Protein AF-A0A961ZE34-F1 (afdb_monomer_lite)

Secondary structure (DSSP, 8-state):
-HHHHHIIIIIHHHHHHTT-EEEEEEEESS-TT-EEEEEE-SSHHHHHHHHHHHHTSHHHHHHHHHHHTT-S----B--EEESSSPPPSSEEE-SSEEEEEEEPS--HHHHHHHHTT-TTEEEEEEE-S---S-TTS-B--S--EEEEEEES-HHHHHHT--S---SEEEEEEEPTT-SEEEPP--

Foldseek 3Di:
DQLVVCCLVQPQVLLVVLQFHWAFWWAFPVDRLDIDTDTDHPDPVSVLRSCCCRCVHPSCVPCVVVNVVSDPDQQPAAAKDFLDDDQDSADEAAADWKKKFKFADDDSVLQCVLCPPPPFWRTKIKGDPDDDPDVVH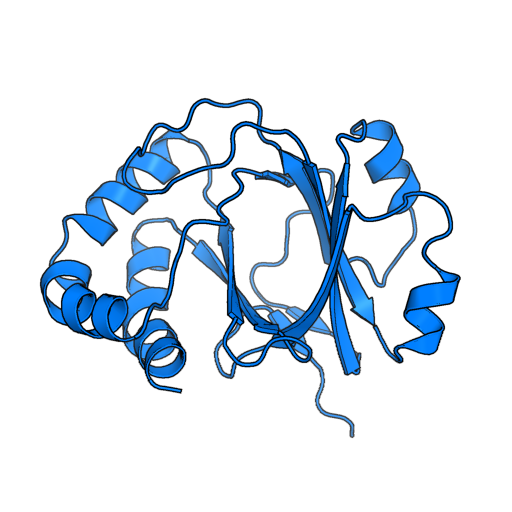NHDPHIIIMTIGGHHDPVVVVVSCPRTDGPDMTTIATDPNTSYHYDDDD

Sequence (186 aa):
DVLIDLFEAQFIEPQNALGAHVRALFRDIDRPDHFVWIRSFADMQTRLAALEGFYGGQVWATHGAAANATMIDSDDVHLLQAVDQAFPARRRCDGAFFQLDILPEVSEAELEKAILGRKEVVGAFRTLAAENNFPRLPVHSHKVGVMLRIAVTSAGCAAMAGLLKPLATRRLLPTLHSPLQLGEEM

Structure (mmCIF, N/CA/C/O backbone):
data_AF-A0A961ZE34-F1
#
_entry.id   AF-A0A961ZE34-F1
#
loop_
_atom_site.group_PDB
_atom_site.id
_atom_site.type_symbol
_atom_site.label_atom_id
_atom_site.label_alt_id
_atom_site.label_comp_id
_atom_site.label_asym_id
_atom_site.label_entity_id
_atom_site.label_seq_id
_atom_site.pdbx_PDB_ins_code
_atom_site.Cartn_x
_atom_site.Cartn_y
_atom_site.Cartn_z
_atom_site.occupancy
_atom_site.B_iso_or_equiv
_atom_site.auth_seq_id
_atom_site.auth_comp_id
_atom_site.auth_asym_id
_atom_site.auth_atom_id
_atom_site.pdbx_PDB_model_num
ATOM 1 N N . ASP A 1 1 ? -17.133 -7.736 -1.078 1.00 84.69 1 ASP A N 1
ATOM 2 C CA . ASP A 1 1 ? -16.253 -8.479 -0.142 1.00 84.69 1 ASP A CA 1
ATOM 3 C C . ASP A 1 1 ? -16.213 -7.645 1.105 1.00 84.69 1 ASP A C 1
ATOM 5 O O . ASP A 1 1 ? -15.863 -6.479 1.002 1.00 84.69 1 ASP A O 1
ATOM 9 N N . VAL A 1 2 ? -16.627 -8.201 2.239 1.00 92.25 2 VAL A N 1
ATOM 10 C CA . VAL A 1 2 ? -16.958 -7.399 3.422 1.00 92.25 2 VAL A CA 1
ATOM 11 C C . VAL A 1 2 ? -15.796 -6.504 3.858 1.00 92.25 2 VAL A C 1
ATOM 13 O O . VAL A 1 2 ? -16.037 -5.343 4.186 1.00 92.25 2 VAL A O 1
ATOM 16 N N . LEU A 1 3 ? -14.550 -6.997 3.817 1.00 94.81 3 LEU A N 1
ATOM 17 C CA . LEU A 1 3 ? -13.395 -6.197 4.225 1.00 94.81 3 LEU A CA 1
ATOM 18 C C . LEU A 1 3 ? -13.128 -5.059 3.240 1.00 94.81 3 LEU A C 1
ATOM 20 O O . LEU A 1 3 ? -12.962 -3.915 3.655 1.00 94.81 3 LEU A O 1
ATOM 24 N N . ILE A 1 4 ? -13.095 -5.368 1.943 1.00 96.44 4 ILE A N 1
ATOM 25 C CA . ILE A 1 4 ? -12.810 -4.378 0.896 1.00 96.44 4 ILE A CA 1
ATOM 26 C C . ILE A 1 4 ? -13.912 -3.322 0.846 1.00 96.44 4 ILE A C 1
ATOM 28 O O . ILE A 1 4 ? -13.601 -2.135 0.845 1.00 96.44 4 ILE A O 1
ATOM 32 N N . ASP A 1 5 ? -15.180 -3.730 0.893 1.00 96.56 5 ASP A N 1
ATOM 33 C CA . ASP A 1 5 ? -16.321 -2.814 0.842 1.00 96.56 5 ASP A CA 1
ATOM 34 C C . ASP A 1 5 ? -16.291 -1.857 2.055 1.00 96.56 5 ASP A C 1
ATOM 36 O O . ASP A 1 5 ? -16.489 -0.649 1.914 1.00 96.56 5 ASP A O 1
ATOM 40 N N . LEU A 1 6 ? -15.969 -2.372 3.252 1.00 97.31 6 LEU A N 1
ATOM 41 C CA . LEU A 1 6 ? -15.804 -1.562 4.463 1.00 97.31 6 LEU A CA 1
ATOM 42 C C . LEU A 1 6 ? -14.591 -0.631 4.365 1.00 97.31 6 LEU A C 1
ATOM 44 O O . LEU A 1 6 ? -14.699 0.546 4.711 1.00 97.31 6 LEU A O 1
ATOM 48 N N . PHE A 1 7 ? -13.447 -1.131 3.897 1.00 97.75 7 PHE A N 1
ATOM 49 C CA . PHE A 1 7 ? -12.221 -0.344 3.771 1.00 97.75 7 PHE A CA 1
ATOM 50 C C . PHE A 1 7 ? -12.410 0.814 2.788 1.00 97.75 7 PHE A C 1
ATOM 52 O O . PHE A 1 7 ? -12.060 1.956 3.096 1.00 97.75 7 PHE A O 1
ATOM 59 N N . GLU A 1 8 ? -12.993 0.540 1.622 1.00 97.50 8 GLU A N 1
ATOM 60 C CA . GLU A 1 8 ? -13.252 1.548 0.599 1.00 97.50 8 GLU A CA 1
ATOM 61 C C . GLU A 1 8 ? -14.245 2.607 1.082 1.00 97.50 8 GLU A C 1
ATOM 63 O O . GLU A 1 8 ? -14.004 3.799 0.891 1.00 97.50 8 GLU A O 1
ATOM 68 N N . ALA A 1 9 ? -15.315 2.192 1.765 1.00 97.44 9 ALA A N 1
ATOM 69 C CA . ALA A 1 9 ? -16.347 3.108 2.238 1.00 97.44 9 ALA A CA 1
ATOM 70 C C . ALA A 1 9 ? -15.925 3.931 3.465 1.00 97.44 9 ALA A C 1
ATOM 72 O O . ALA A 1 9 ? -16.304 5.094 3.578 1.00 97.44 9 ALA A O 1
ATOM 73 N N . GLN A 1 10 ? -15.184 3.332 4.404 1.00 98.12 10 GLN A N 1
ATOM 74 C CA . GLN A 1 10 ? -14.963 3.917 5.732 1.00 98.12 10 GLN A CA 1
ATOM 75 C C . GLN A 1 10 ? -13.515 4.311 6.008 1.00 98.12 10 GLN A C 1
ATOM 77 O O . GLN A 1 10 ? -13.281 5.138 6.884 1.00 98.12 10 GLN A O 1
ATOM 82 N N . PHE A 1 11 ? -12.525 3.739 5.316 1.00 97.94 11 PHE A N 1
ATOM 83 C CA . PHE A 1 11 ? -11.117 3.901 5.697 1.00 97.94 11 PHE A CA 1
ATOM 84 C C . PHE A 1 11 ? -10.271 4.692 4.707 1.00 97.94 11 PHE A C 1
ATOM 86 O O . PHE A 1 11 ? -9.251 5.231 5.133 1.00 97.94 11 PHE A O 1
ATOM 93 N N . ILE A 1 12 ? -10.655 4.815 3.434 1.00 97.81 12 ILE A N 1
ATOM 94 C CA . ILE A 1 12 ? -9.865 5.589 2.461 1.00 97.81 12 ILE A CA 1
ATOM 95 C C . ILE A 1 12 ? -9.825 7.073 2.841 1.00 97.81 12 ILE A C 1
ATOM 97 O O . ILE A 1 12 ? -8.754 7.603 3.141 1.00 97.81 12 ILE A O 1
ATOM 101 N N . GLU A 1 13 ? -10.975 7.749 2.849 1.00 97.88 13 GLU A N 1
ATOM 102 C CA . GLU A 1 13 ? -11.016 9.202 3.053 1.00 97.88 13 GLU A CA 1
ATOM 103 C C . GLU A 1 13 ? -10.498 9.636 4.435 1.00 97.88 13 GLU A C 1
ATOM 105 O O . GLU A 1 13 ? -9.687 10.564 4.490 1.00 97.88 13 GLU A O 1
ATOM 110 N N . PRO A 1 14 ? -10.827 8.954 5.552 1.00 98.19 14 PRO A N 1
ATOM 111 C CA . PRO A 1 14 ? -10.266 9.324 6.851 1.00 98.19 14 PRO A CA 1
ATOM 112 C C . PRO A 1 14 ? -8.747 9.161 6.940 1.00 98.19 14 PRO A C 1
ATOM 114 O O . PRO A 1 14 ? -8.080 10.015 7.519 1.00 98.19 14 PRO A O 1
ATOM 117 N N . GLN A 1 15 ? -8.173 8.109 6.345 1.00 98.25 15 GLN A N 1
ATOM 118 C CA . GLN A 1 15 ? -6.715 7.967 6.276 1.00 98.25 15 GLN A CA 1
ATOM 119 C C . GLN A 1 15 ? -6.090 9.076 5.422 1.00 98.25 15 GLN A C 1
ATOM 121 O O . GLN A 1 15 ? -5.108 9.693 5.839 1.00 98.25 15 GLN A O 1
ATOM 126 N N . ASN A 1 16 ? -6.682 9.376 4.262 1.00 97.94 16 ASN A N 1
ATOM 127 C CA . ASN A 1 16 ? -6.212 10.441 3.376 1.00 97.94 16 ASN A CA 1
ATOM 128 C C . ASN A 1 16 ? -6.219 11.808 4.071 1.00 97.94 16 ASN A C 1
ATOM 130 O O . ASN A 1 16 ? -5.237 12.542 3.962 1.00 97.94 16 ASN A O 1
ATOM 134 N N . ALA A 1 17 ? -7.288 12.128 4.806 1.00 98.19 17 ALA A N 1
ATOM 135 C CA . ALA A 1 17 ? -7.427 13.374 5.559 1.00 98.19 17 ALA A CA 1
ATOM 136 C C . ALA A 1 17 ? -6.373 13.527 6.669 1.00 98.19 17 ALA A C 1
ATOM 138 O O . ALA A 1 17 ? -6.008 14.645 7.025 1.00 98.19 17 ALA A O 1
ATOM 139 N N . LEU A 1 18 ? -5.860 12.410 7.189 1.00 98.31 18 LEU A N 1
ATOM 140 C CA . LEU A 1 18 ? -4.808 12.369 8.205 1.00 98.31 18 LEU A CA 1
ATOM 141 C C . LEU A 1 18 ? -3.385 12.339 7.616 1.00 98.31 18 LEU A C 1
ATOM 143 O O . LEU A 1 18 ? -2.422 12.328 8.375 1.00 98.31 18 LEU A O 1
ATOM 147 N N . GLY A 1 19 ? -3.225 12.312 6.287 1.00 97.62 19 GLY A N 1
ATOM 148 C CA . GLY A 1 19 ? -1.918 12.239 5.615 1.00 97.62 19 GLY A CA 1
ATOM 149 C C . GLY A 1 19 ? -1.412 10.816 5.334 1.00 97.62 19 GLY A C 1
ATOM 150 O O . GLY A 1 19 ? -0.298 10.643 4.837 1.00 97.62 19 GLY A O 1
ATOM 151 N N . ALA A 1 20 ? -2.225 9.790 5.603 1.00 97.88 20 ALA A N 1
ATOM 152 C CA . ALA A 1 20 ? -1.979 8.397 5.230 1.00 97.88 20 ALA A CA 1
ATOM 153 C C . ALA A 1 20 ? -2.590 8.097 3.851 1.00 97.88 20 ALA A C 1
ATOM 155 O O . ALA A 1 20 ? -3.549 7.336 3.734 1.00 97.88 20 ALA A O 1
ATOM 156 N N . HIS A 1 21 ? -2.063 8.723 2.799 1.00 97.62 21 HIS A N 1
ATOM 157 C CA . HIS A 1 21 ? -2.690 8.688 1.479 1.00 97.62 21 HIS A CA 1
ATOM 158 C C . HIS A 1 21 ? -2.718 7.280 0.890 1.00 97.62 21 HIS A C 1
ATOM 160 O O . HIS A 1 21 ? -1.674 6.754 0.505 1.00 97.62 21 HIS A O 1
ATOM 166 N N . VAL A 1 22 ? -3.903 6.692 0.763 1.00 98.00 22 VAL A N 1
ATOM 167 C CA . VAL A 1 22 ? -4.107 5.420 0.074 1.00 98.00 22 VAL A CA 1
ATOM 168 C C . VAL A 1 22 ? -3.921 5.648 -1.425 1.00 98.00 22 VAL A C 1
ATOM 170 O O . VAL A 1 22 ? -4.526 6.549 -2.003 1.00 98.00 22 VAL A O 1
ATOM 173 N N . ARG A 1 23 ? -3.035 4.869 -2.051 1.00 96.81 23 ARG A N 1
ATOM 174 C CA . ARG A 1 23 ? -2.607 5.037 -3.451 1.00 96.81 23 ARG A CA 1
ATOM 175 C C . ARG A 1 23 ? -3.006 3.879 -4.354 1.00 96.81 23 ARG A C 1
ATOM 177 O O . ARG A 1 23 ? -3.150 4.075 -5.555 1.00 96.81 23 ARG A O 1
ATOM 184 N N . ALA A 1 24 ? -3.176 2.683 -3.801 1.00 97.06 24 ALA A N 1
ATOM 185 C CA . ALA A 1 24 ? -3.627 1.524 -4.557 1.00 97.06 24 ALA A CA 1
ATOM 186 C C . ALA A 1 24 ? -4.280 0.493 -3.635 1.00 97.06 24 ALA A C 1
ATOM 188 O O . ALA A 1 24 ? -3.867 0.356 -2.483 1.00 97.06 24 ALA A O 1
ATOM 189 N N . LEU A 1 25 ? -5.281 -0.213 -4.153 1.00 98.06 25 LEU A N 1
ATOM 190 C CA . LEU A 1 25 ? -5.996 -1.300 -3.493 1.00 98.06 25 LEU A CA 1
ATOM 191 C C . LEU A 1 25 ? -6.175 -2.437 -4.501 1.00 98.06 25 LEU A C 1
ATOM 193 O O . LEU A 1 25 ? -6.580 -2.189 -5.637 1.00 98.06 25 LEU A O 1
ATOM 197 N N . PHE A 1 26 ? -5.897 -3.671 -4.096 1.00 97.88 26 PHE A N 1
ATOM 198 C CA . PHE A 1 26 ? -5.882 -4.818 -4.992 1.00 97.88 26 PHE A CA 1
ATOM 199 C C . PHE A 1 26 ? -6.422 -6.096 -4.361 1.00 97.88 26 PHE A C 1
ATOM 201 O O . PHE A 1 26 ? -6.265 -6.333 -3.165 1.00 97.88 26 PHE A O 1
ATOM 208 N N . ARG A 1 27 ? -6.942 -6.974 -5.219 1.00 97.12 27 ARG A N 1
ATOM 209 C CA . ARG A 1 27 ? -7.104 -8.409 -4.960 1.00 97.12 27 ARG A CA 1
ATOM 210 C C . ARG A 1 27 ? -5.960 -9.182 -5.599 1.00 97.12 27 ARG A C 1
ATOM 212 O O . ARG A 1 27 ? -5.601 -8.871 -6.736 1.00 97.12 27 ARG A O 1
ATOM 219 N N . ASP A 1 28 ? -5.445 -10.208 -4.926 1.00 96.38 28 ASP A N 1
ATOM 220 C CA . ASP A 1 28 ? -4.570 -11.196 -5.569 1.00 96.38 28 ASP A CA 1
ATOM 221 C C . ASP A 1 28 ? -5.415 -12.226 -6.340 1.00 96.38 28 ASP A C 1
ATOM 223 O O . ASP A 1 28 ? -6.271 -12.906 -5.778 1.00 96.38 28 ASP A O 1
ATOM 227 N N . ILE A 1 29 ? -5.176 -12.336 -7.648 1.00 95.25 29 ILE A N 1
ATOM 228 C CA . ILE A 1 29 ? -5.860 -13.275 -8.549 1.00 95.25 29 ILE A CA 1
ATOM 229 C C . ILE A 1 29 ? -5.565 -14.724 -8.144 1.00 95.25 29 ILE A C 1
ATOM 231 O O . ILE A 1 29 ? -6.421 -15.595 -8.281 1.00 95.25 29 ILE A O 1
ATOM 235 N N . ASP A 1 30 ? -4.348 -14.984 -7.665 1.00 95.38 30 ASP A N 1
ATOM 236 C CA . ASP A 1 30 ? -3.882 -16.323 -7.305 1.00 95.38 30 ASP A CA 1
ATOM 237 C C . ASP A 1 30 ? -4.201 -16.688 -5.851 1.00 95.38 30 ASP A C 1
ATOM 239 O O . ASP A 1 30 ? -4.063 -17.849 -5.460 1.00 95.38 30 ASP A O 1
ATOM 243 N N . ARG A 1 31 ? -4.599 -15.702 -5.038 1.00 94.00 31 ARG A N 1
ATOM 244 C CA . ARG A 1 31 ? -4.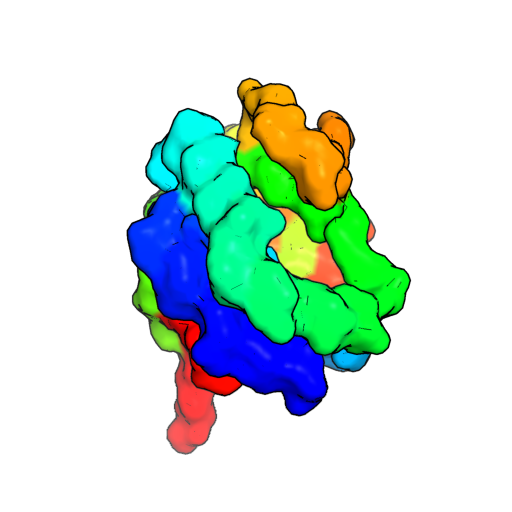902 -15.855 -3.611 1.00 94.00 31 ARG A CA 1
ATOM 245 C C . ARG A 1 31 ? -6.154 -15.046 -3.266 1.00 94.00 31 ARG A C 1
ATOM 247 O O . ARG A 1 31 ? -6.035 -13.895 -2.854 1.00 94.00 31 ARG A O 1
ATOM 254 N N . PRO A 1 32 ? -7.353 -15.629 -3.425 1.00 90.38 32 PRO A N 1
ATOM 255 C CA . PRO A 1 32 ? -8.608 -14.885 -3.321 1.00 90.38 32 PRO A CA 1
ATOM 256 C C . PRO A 1 32 ? -8.842 -14.239 -1.946 1.00 90.38 32 PRO A C 1
ATOM 258 O O . PRO A 1 32 ? -9.551 -13.238 -1.877 1.00 90.38 32 PRO A O 1
ATOM 261 N N . ASP A 1 33 ? -8.210 -14.758 -0.889 1.00 92.25 33 ASP A N 1
ATOM 262 C CA . ASP A 1 33 ? -8.304 -14.230 0.479 1.00 92.25 33 ASP A CA 1
ATOM 263 C C . ASP A 1 33 ? -7.285 -13.109 0.783 1.00 92.25 33 ASP A C 1
ATOM 265 O O . ASP A 1 33 ? -7.198 -12.640 1.914 1.00 92.25 33 ASP A O 1
ATOM 269 N N . HIS A 1 34 ? -6.495 -12.661 -0.204 1.00 94.62 34 HIS A N 1
ATOM 270 C CA . HIS A 1 34 ? -5.499 -11.602 -0.018 1.00 94.62 34 HIS A CA 1
ATOM 271 C C . HIS A 1 34 ? -5.983 -10.254 -0.562 1.00 94.62 34 HIS A C 1
ATOM 273 O O . HIS A 1 34 ? -6.180 -10.064 -1.768 1.00 94.62 34 HIS A O 1
ATOM 279 N N . PHE A 1 35 ? -6.067 -9.283 0.346 1.00 96.62 35 PHE A N 1
ATOM 280 C CA . PHE A 1 35 ? -6.293 -7.874 0.051 1.00 96.62 35 PHE A CA 1
ATOM 281 C C . PHE A 1 35 ? -4.987 -7.086 0.240 1.00 96.62 35 PHE A C 1
ATOM 283 O O . PHE A 1 35 ? -4.451 -7.010 1.342 1.00 96.62 35 PHE A O 1
ATOM 290 N N . VAL A 1 36 ? -4.466 -6.500 -0.841 1.00 97.31 36 VAL A N 1
ATOM 291 C CA . VAL A 1 36 ? -3.182 -5.777 -0.856 1.00 97.31 36 VAL A CA 1
ATOM 292 C C . VAL A 1 36 ? -3.443 -4.292 -1.066 1.00 97.31 36 VAL A C 1
ATOM 294 O O . VAL A 1 36 ? -4.128 -3.919 -2.015 1.00 97.31 36 VAL A O 1
ATOM 297 N N . TRP A 1 37 ? -2.861 -3.414 -0.250 1.00 97.69 37 TRP A N 1
ATOM 298 C CA . TRP A 1 37 ? -2.961 -1.969 -0.465 1.00 97.69 37 TRP A CA 1
ATOM 299 C C . TRP A 1 37 ? -1.621 -1.259 -0.289 1.00 97.69 37 TRP A C 1
ATOM 301 O O . TRP A 1 37 ? -0.734 -1.699 0.438 1.00 97.69 37 TRP A O 1
ATOM 311 N N . ILE A 1 38 ? -1.492 -0.113 -0.952 1.00 97.25 38 ILE A N 1
ATOM 312 C CA . ILE A 1 38 ? -0.342 0.783 -0.846 1.00 97.25 38 ILE A CA 1
ATOM 313 C C . ILE A 1 38 ? -0.846 2.111 -0.303 1.00 97.25 38 ILE A C 1
ATOM 315 O O . ILE A 1 38 ? -1.791 2.691 -0.841 1.00 97.25 38 ILE A O 1
ATOM 319 N N . ARG A 1 39 ? -0.183 2.626 0.733 1.00 97.25 39 ARG A N 1
ATOM 320 C CA . ARG A 1 39 ? -0.372 3.998 1.209 1.00 97.25 39 ARG A CA 1
ATOM 321 C C . ARG A 1 39 ? 0.965 4.702 1.382 1.00 97.25 39 ARG A C 1
ATOM 323 O O . ARG A 1 39 ? 1.960 4.068 1.722 1.00 97.25 39 ARG A O 1
ATOM 330 N N . SER A 1 40 ? 0.973 6.007 1.155 1.00 96.31 40 SER A N 1
ATOM 331 C CA . SER A 1 40 ? 2.160 6.857 1.236 1.00 96.31 40 SER A CA 1
ATOM 332 C C . SER A 1 40 ? 2.012 7.909 2.325 1.00 96.31 40 SER A C 1
ATOM 334 O O . SER A 1 40 ? 0.909 8.406 2.550 1.00 96.31 40 SER A O 1
ATOM 336 N N . PHE A 1 41 ? 3.139 8.332 2.882 1.00 96.94 41 PHE A N 1
ATOM 337 C CA . PHE A 1 41 ? 3.246 9.428 3.839 1.00 96.94 41 PHE A CA 1
ATOM 338 C C . PHE A 1 41 ? 4.275 10.432 3.322 1.00 96.94 41 PHE A C 1
ATOM 340 O O . PHE A 1 41 ? 5.151 10.051 2.545 1.00 96.94 41 PHE A O 1
ATOM 347 N N . ALA A 1 42 ? 4.178 11.694 3.744 1.00 95.25 42 ALA A N 1
ATOM 348 C CA . ALA A 1 42 ? 5.185 12.700 3.400 1.00 95.25 42 ALA A CA 1
ATOM 349 C C . ALA A 1 42 ? 6.545 12.384 4.050 1.00 95.25 42 ALA A C 1
ATOM 351 O O . ALA A 1 42 ? 7.586 12.504 3.412 1.00 95.25 42 ALA A O 1
ATOM 352 N N . ASP A 1 43 ? 6.514 11.932 5.305 1.00 96.06 43 ASP A N 1
ATOM 353 C CA . ASP A 1 43 ? 7.681 11.577 6.108 1.00 96.06 43 ASP A CA 1
ATOM 354 C C . ASP A 1 43 ? 7.277 10.670 7.292 1.00 96.06 43 ASP A C 1
ATOM 356 O O . ASP A 1 43 ? 6.102 10.329 7.484 1.00 96.06 43 ASP A O 1
ATOM 360 N N . MET A 1 44 ? 8.262 10.272 8.104 1.00 97.50 44 MET A N 1
ATOM 361 C CA . MET A 1 44 ? 8.055 9.398 9.264 1.00 97.50 44 MET A CA 1
ATOM 362 C C . MET A 1 44 ? 7.277 10.055 10.414 1.00 97.50 44 MET A C 1
ATOM 364 O O . MET A 1 44 ? 6.630 9.338 11.181 1.00 97.50 44 MET A O 1
ATOM 368 N N . GLN A 1 45 ? 7.309 11.385 10.540 1.00 97.75 45 GLN A N 1
ATOM 369 C CA . GLN A 1 45 ? 6.562 12.111 11.570 1.00 97.75 45 GLN A CA 1
ATOM 370 C C . GLN A 1 45 ? 5.072 12.159 11.211 1.00 97.75 45 GLN A C 1
ATOM 372 O O . GLN A 1 45 ? 4.221 11.810 12.028 1.00 97.75 45 GLN A O 1
ATOM 377 N N . THR A 1 46 ? 4.767 12.497 9.960 1.00 98.00 46 THR A N 1
ATOM 378 C CA . THR A 1 46 ? 3.425 12.450 9.374 1.00 98.00 46 THR A CA 1
ATOM 379 C C . THR A 1 46 ? 2.865 11.036 9.434 1.00 98.00 46 THR A C 1
ATOM 381 O O . THR A 1 46 ? 1.711 10.855 9.815 1.00 98.00 46 THR A O 1
ATOM 384 N N . ARG A 1 47 ? 3.684 10.012 9.138 1.00 98.12 47 ARG A N 1
ATOM 385 C CA . ARG A 1 47 ? 3.295 8.607 9.319 1.00 98.12 47 ARG A CA 1
ATOM 386 C C . ARG A 1 47 ? 2.805 8.341 10.735 1.00 98.12 47 ARG A C 1
ATOM 388 O O . ARG A 1 47 ? 1.719 7.795 10.891 1.00 98.12 47 ARG A O 1
ATOM 395 N N . LEU A 1 48 ? 3.587 8.706 11.749 1.00 98.44 48 LEU A N 1
ATOM 396 C CA . LEU A 1 48 ? 3.214 8.452 13.138 1.00 98.44 48 LEU A CA 1
ATOM 397 C C . LEU A 1 48 ? 1.891 9.138 13.495 1.00 98.44 48 LEU A C 1
ATOM 399 O O . LEU A 1 48 ? 0.950 8.455 13.895 1.00 98.44 48 LEU A O 1
ATOM 403 N N . ALA A 1 49 ? 1.795 10.448 13.254 1.00 98.44 49 ALA A N 1
ATOM 404 C CA . ALA A 1 49 ? 0.604 11.231 13.575 1.00 98.44 49 ALA A CA 1
ATOM 405 C C . ALA A 1 49 ? -0.652 10.700 12.863 1.00 98.44 49 ALA A C 1
ATOM 407 O O . ALA A 1 49 ? -1.715 10.577 13.474 1.00 98.44 49 ALA A O 1
ATOM 408 N N . ALA A 1 50 ? -0.530 10.324 11.586 1.00 98.50 50 ALA A N 1
ATOM 409 C CA . ALA A 1 50 ? -1.638 9.783 10.811 1.00 98.50 50 ALA A CA 1
ATOM 410 C C . ALA A 1 50 ? -2.118 8.429 11.351 1.00 98.50 50 ALA A C 1
ATOM 412 O O . ALA A 1 50 ? -3.320 8.183 11.455 1.00 98.50 50 ALA A O 1
ATOM 413 N N . LEU A 1 51 ? -1.184 7.541 11.709 1.00 98.25 51 LEU A N 1
ATOM 414 C CA . LEU A 1 51 ? -1.505 6.218 12.244 1.00 98.25 51 LEU A CA 1
ATOM 415 C C . LEU A 1 51 ? -2.090 6.297 13.655 1.00 98.25 51 LEU A C 1
ATOM 417 O O . LEU A 1 51 ? -3.045 5.582 13.953 1.00 98.25 51 LEU A O 1
ATOM 421 N N . GLU A 1 52 ? -1.564 7.173 14.509 1.00 98.44 52 GLU A N 1
ATOM 422 C CA . GLU A 1 52 ? -2.132 7.437 15.832 1.00 98.44 52 GLU A CA 1
ATOM 423 C C . GLU A 1 52 ? -3.540 8.018 15.727 1.00 98.44 52 GLU A C 1
ATOM 425 O O . GLU A 1 52 ? -4.454 7.502 16.371 1.00 98.44 52 GLU A O 1
ATOM 430 N N . GLY A 1 53 ? -3.736 9.019 14.866 1.00 98.38 53 GLY A N 1
ATOM 431 C CA . GLY A 1 53 ? -5.042 9.629 14.630 1.00 98.38 53 GLY A CA 1
ATOM 432 C C . GLY A 1 53 ? -6.063 8.642 14.069 1.00 98.38 53 GLY A C 1
ATOM 433 O O . GLY A 1 53 ? -7.209 8.624 14.511 1.00 98.38 53 GLY A O 1
ATOM 434 N N . PHE A 1 54 ? -5.656 7.777 13.137 1.00 98.31 54 PHE A N 1
ATOM 435 C CA . PHE A 1 54 ? -6.557 6.795 12.542 1.00 98.31 54 PHE A CA 1
ATOM 436 C C . PHE A 1 54 ? -6.920 5.693 13.542 1.00 98.31 54 PHE A C 1
ATOM 438 O O . PHE A 1 54 ? -8.091 5.522 13.874 1.00 98.31 54 PHE A O 1
ATOM 445 N N . TYR A 1 55 ? -5.922 4.982 14.077 1.00 97.44 55 TYR A N 1
ATOM 446 C CA . TYR A 1 55 ? -6.141 3.831 14.960 1.00 97.44 55 TYR A CA 1
ATOM 447 C C . TYR A 1 55 ? -6.544 4.202 16.392 1.00 97.44 55 TYR A C 1
ATOM 449 O O . TYR A 1 55 ? -6.949 3.326 17.157 1.00 97.44 55 TYR A O 1
ATOM 457 N N . GLY A 1 56 ? -6.360 5.456 16.803 1.00 97.38 56 GLY A N 1
ATOM 458 C CA . GLY A 1 56 ? -6.870 6.004 18.063 1.00 97.38 56 GLY A CA 1
ATOM 459 C C . GLY A 1 56 ? -8.172 6.794 17.904 1.00 97.38 56 GLY A C 1
ATOM 460 O O . GLY A 1 56 ? -8.743 7.220 18.904 1.00 97.38 56 GLY A O 1
ATOM 461 N N . GLY A 1 57 ? -8.636 7.012 16.671 1.00 97.38 57 GLY A N 1
ATOM 462 C CA . GLY A 1 57 ? -9.766 7.882 16.364 1.00 97.38 57 GLY A CA 1
ATOM 463 C C . GLY A 1 57 ? -11.123 7.179 16.296 1.00 97.38 57 GLY A C 1
ATOM 464 O O . GLY A 1 57 ? -11.240 5.952 16.311 1.00 97.38 57 GLY A O 1
ATOM 465 N N . GLN A 1 58 ? -12.173 7.993 16.147 1.00 97.44 58 GLN A N 1
ATOM 466 C CA . GLN A 1 58 ? -13.570 7.547 16.122 1.00 97.44 58 GLN A CA 1
ATOM 467 C C . GLN A 1 58 ? -13.871 6.558 14.986 1.00 97.44 58 GLN A C 1
ATOM 469 O O . GLN A 1 58 ? -14.656 5.631 15.176 1.00 97.44 58 GLN A O 1
ATOM 474 N N . VAL A 1 59 ? -13.250 6.731 13.814 1.00 97.81 59 VAL A N 1
ATOM 475 C CA . VAL A 1 59 ? -13.459 5.848 12.653 1.00 97.81 59 VAL A CA 1
ATOM 476 C C . VAL A 1 59 ? -13.042 4.417 12.988 1.00 97.81 59 VAL A C 1
ATOM 478 O O . VAL A 1 59 ? -13.834 3.489 12.818 1.00 97.81 59 VAL A O 1
ATOM 481 N N . TRP A 1 60 ? -11.839 4.233 13.539 1.00 97.75 60 TRP A N 1
ATOM 482 C CA . TRP A 1 60 ? -11.381 2.912 13.962 1.00 97.75 60 TRP A CA 1
ATOM 483 C C . TRP A 1 60 ? -12.180 2.381 15.155 1.00 97.75 60 TRP A C 1
ATOM 485 O O . TRP A 1 60 ? -12.537 1.208 15.167 1.00 97.75 60 TRP A O 1
ATOM 495 N N . ALA A 1 61 ? -12.545 3.232 16.119 1.00 97.69 61 ALA A N 1
ATOM 496 C CA . ALA A 1 61 ? -13.398 2.822 17.237 1.00 97.69 61 ALA A CA 1
ATOM 497 C C . ALA A 1 61 ? -14.774 2.296 16.777 1.00 97.69 61 ALA A C 1
ATOM 499 O O . ALA A 1 61 ? -15.312 1.368 17.375 1.00 97.69 61 ALA A O 1
ATOM 500 N N . THR A 1 62 ? -15.328 2.864 15.702 1.00 98.12 62 THR A N 1
ATOM 501 C CA . THR A 1 62 ? -16.651 2.499 15.170 1.00 98.12 62 THR A CA 1
ATOM 502 C C . THR A 1 62 ? -16.589 1.251 14.285 1.00 98.12 62 THR A C 1
ATOM 504 O O . THR A 1 62 ? -17.449 0.380 14.389 1.00 98.12 62 THR A O 1
ATOM 507 N N . HIS A 1 63 ? -15.577 1.139 13.418 1.00 97.94 63 HIS A N 1
ATOM 508 C CA . HIS A 1 63 ? -15.545 0.121 12.356 1.00 97.94 63 HIS A CA 1
ATOM 509 C C . HIS A 1 63 ? -14.433 -0.927 12.509 1.00 97.94 63 HIS A C 1
ATOM 511 O O . HIS A 1 63 ? -14.478 -1.965 11.850 1.00 97.94 63 HIS A O 1
ATOM 517 N N . GLY A 1 64 ? -13.444 -0.697 13.375 1.00 95.88 64 GLY A N 1
ATOM 518 C CA . GLY A 1 64 ? -12.262 -1.552 13.516 1.00 95.88 64 GLY A CA 1
ATOM 519 C C . GLY A 1 64 ? -12.592 -2.974 13.968 1.00 95.88 64 GLY A C 1
ATOM 520 O O . GLY A 1 64 ? -11.991 -3.922 13.476 1.00 95.88 64 GLY A O 1
ATOM 521 N N . ALA A 1 65 ? -13.593 -3.156 14.836 1.00 96.56 65 ALA A N 1
ATOM 522 C CA . ALA A 1 65 ? -14.035 -4.490 15.251 1.00 96.56 65 ALA A CA 1
ATOM 523 C C . ALA A 1 65 ? -14.610 -5.305 14.078 1.00 96.56 65 ALA A C 1
ATOM 525 O O . ALA A 1 65 ? -14.284 -6.480 13.929 1.00 96.56 65 ALA A O 1
ATOM 526 N N . ALA A 1 66 ? -15.420 -4.671 13.222 1.00 96.75 66 ALA A N 1
ATOM 527 C CA . ALA A 1 66 ? -15.972 -5.310 12.030 1.00 96.75 66 ALA A CA 1
ATOM 528 C C . ALA A 1 66 ? -14.876 -5.631 11.004 1.00 96.75 66 ALA A C 1
ATOM 530 O O . ALA A 1 66 ? -14.882 -6.718 10.437 1.00 96.75 66 ALA A O 1
ATOM 531 N N . ALA A 1 67 ? -13.905 -4.730 10.819 1.00 94.94 67 ALA A N 1
ATOM 532 C CA . ALA A 1 67 ? -12.748 -4.983 9.965 1.00 94.94 67 ALA A CA 1
ATOM 533 C C . ALA A 1 67 ? -11.919 -6.174 10.478 1.00 94.94 67 ALA A C 1
ATOM 535 O O . ALA A 1 67 ? -11.695 -7.130 9.742 1.00 94.94 67 ALA A O 1
ATOM 536 N N . ASN A 1 68 ? -11.543 -6.175 11.760 1.00 94.38 68 ASN A N 1
ATOM 537 C CA . ASN A 1 68 ? -10.752 -7.251 12.362 1.00 94.38 68 ASN A CA 1
ATOM 538 C C . ASN A 1 68 ? -11.453 -8.614 12.285 1.00 94.38 68 ASN A C 1
ATOM 540 O O . ASN A 1 68 ? -10.791 -9.620 12.068 1.00 94.38 68 ASN A O 1
ATOM 544 N N . ALA A 1 69 ? -12.783 -8.661 12.417 1.00 95.31 69 ALA A N 1
ATOM 545 C CA . ALA A 1 69 ? -13.547 -9.907 12.315 1.00 95.31 69 ALA A CA 1
ATOM 546 C C . ALA A 1 69 ? -13.480 -10.565 10.922 1.00 95.31 69 ALA A C 1
ATOM 548 O O . ALA A 1 69 ? -13.807 -11.741 10.790 1.00 95.31 69 ALA A O 1
ATOM 549 N N . THR A 1 70 ? -13.075 -9.815 9.893 1.00 92.25 70 THR A N 1
ATOM 550 C CA . THR A 1 70 ? -12.913 -10.317 8.518 1.00 92.25 70 THR A CA 1
ATOM 551 C C . THR A 1 70 ? -11.472 -10.685 8.165 1.00 92.25 70 THR A C 1
ATOM 553 O O . THR A 1 70 ? -11.247 -11.280 7.116 1.00 92.25 70 THR A O 1
ATOM 556 N N . MET A 1 71 ? -10.498 -10.336 9.011 1.00 91.31 71 MET A N 1
ATOM 557 C CA . MET A 1 71 ? -9.077 -10.555 8.739 1.00 91.31 71 MET A CA 1
ATOM 558 C C . MET A 1 71 ? -8.621 -11.904 9.297 1.00 91.31 71 MET A C 1
ATOM 560 O O . MET A 1 71 ? -8.801 -12.180 10.482 1.00 91.31 71 MET A O 1
ATOM 564 N N . ILE A 1 72 ? -7.998 -12.723 8.447 1.00 90.38 72 ILE A N 1
ATOM 565 C CA . ILE A 1 72 ? -7.287 -13.939 8.871 1.00 90.38 72 ILE A CA 1
ATOM 566 C C . ILE A 1 72 ? -5.965 -13.533 9.539 1.00 90.38 72 ILE A C 1
ATOM 568 O O . ILE A 1 72 ? -5.700 -13.907 10.680 1.00 90.38 72 ILE A O 1
ATOM 572 N N . ASP A 1 73 ? -5.185 -12.700 8.849 1.00 88.38 73 ASP A N 1
ATOM 573 C CA . ASP A 1 73 ? -3.965 -12.054 9.329 1.00 88.38 73 ASP A CA 1
ATOM 574 C C . ASP A 1 73 ? -3.794 -10.663 8.678 1.00 88.38 73 ASP A C 1
ATOM 576 O O . ASP A 1 73 ? -4.589 -10.240 7.834 1.00 88.38 73 ASP A O 1
ATOM 580 N N . SER A 1 74 ? -2.815 -9.891 9.160 1.00 87.19 74 SER A N 1
ATOM 581 C CA . SER A 1 74 ? -2.441 -8.577 8.602 1.00 87.19 74 SER A CA 1
ATOM 582 C C . SER A 1 74 ? -0.967 -8.237 8.874 1.00 87.19 74 SER A C 1
ATOM 584 O O . SER A 1 74 ? -0.622 -7.097 9.199 1.00 87.19 74 SER A O 1
ATOM 586 N N . ASP A 1 75 ? -0.093 -9.245 8.803 1.00 86.31 75 ASP A N 1
ATOM 587 C CA . ASP A 1 75 ? 1.297 -9.155 9.260 1.00 86.31 75 ASP A CA 1
ATOM 588 C C . ASP A 1 75 ? 2.345 -8.864 8.170 1.00 86.31 75 ASP A C 1
ATOM 590 O O . ASP A 1 75 ? 3.445 -8.416 8.498 1.00 86.31 75 ASP A O 1
ATOM 594 N N . ASP A 1 76 ? 1.998 -9.017 6.890 1.00 93.38 76 ASP A N 1
ATOM 595 C CA . ASP A 1 76 ? 2.871 -8.701 5.750 1.00 93.38 76 ASP A CA 1
ATOM 596 C C . ASP A 1 76 ? 2.920 -7.184 5.479 1.00 93.38 76 ASP A C 1
ATOM 598 O O . ASP A 1 76 ? 2.226 -6.635 4.615 1.00 93.38 76 ASP A O 1
ATOM 602 N N . VAL A 1 77 ? 3.707 -6.467 6.288 1.00 96.44 77 VAL A N 1
ATOM 603 C CA . VAL A 1 77 ? 3.834 -5.006 6.219 1.00 96.44 77 VAL A CA 1
ATOM 604 C C . VAL A 1 77 ? 5.273 -4.599 5.922 1.00 96.44 77 VAL A C 1
ATOM 606 O O . VAL A 1 77 ? 6.187 -4.825 6.713 1.00 96.44 77 VAL A O 1
ATOM 609 N N . HIS A 1 78 ? 5.468 -3.870 4.825 1.00 97.19 78 HIS A N 1
ATOM 610 C CA . HIS A 1 78 ? 6.759 -3.285 4.463 1.00 97.19 78 HIS A CA 1
ATOM 611 C C . HIS A 1 78 ? 6.744 -1.756 4.571 1.00 97.19 78 HIS A C 1
ATOM 613 O O . HIS A 1 78 ? 5.801 -1.090 4.137 1.00 97.19 78 HIS A O 1
ATOM 619 N N . LEU A 1 79 ? 7.819 -1.180 5.120 1.00 97.31 79 LEU A N 1
ATOM 620 C CA . LEU A 1 79 ? 8.071 0.260 5.092 1.00 97.31 79 LEU A CA 1
ATOM 621 C C . LEU A 1 79 ? 9.054 0.565 3.962 1.00 97.31 79 LEU A C 1
ATOM 623 O O . LEU A 1 79 ? 10.208 0.141 3.993 1.00 97.31 79 LEU A O 1
ATOM 627 N N . LEU A 1 80 ? 8.576 1.273 2.945 1.00 96.44 80 LEU A N 1
ATOM 628 C CA . LEU A 1 80 ? 9.259 1.408 1.664 1.00 96.44 80 LEU A CA 1
ATOM 629 C C . LEU A 1 80 ? 9.505 2.879 1.310 1.00 96.44 80 LEU A C 1
ATOM 631 O O . LEU A 1 80 ? 8.736 3.757 1.697 1.00 96.44 80 LEU A O 1
ATOM 635 N N . GLN A 1 81 ? 10.550 3.129 0.528 1.00 94.31 81 GLN A N 1
ATOM 636 C CA . GLN A 1 81 ? 10.824 4.397 -0.146 1.00 94.31 81 GLN A CA 1
ATOM 637 C C . GLN A 1 81 ? 10.898 4.165 -1.656 1.00 94.31 81 GLN A C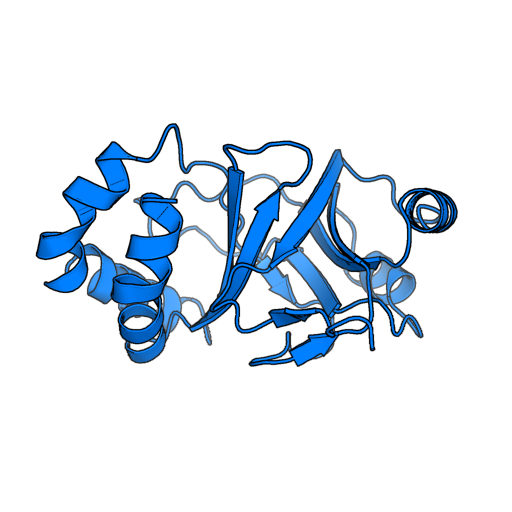 1
ATOM 639 O O . GLN A 1 81 ? 11.426 3.141 -2.099 1.00 94.31 81 GLN A O 1
ATOM 644 N N . ALA A 1 82 ? 10.352 5.096 -2.436 1.00 93.00 82 ALA A N 1
ATOM 645 C CA . ALA A 1 82 ? 10.417 5.039 -3.893 1.00 93.00 82 ALA A CA 1
ATOM 646 C C . ALA A 1 82 ? 11.862 5.238 -4.372 1.00 93.00 82 ALA A C 1
ATOM 648 O O . ALA A 1 82 ? 12.609 6.016 -3.780 1.00 93.00 82 ALA A O 1
ATOM 649 N N . VAL A 1 83 ? 12.242 4.513 -5.423 1.00 89.38 83 VAL A N 1
ATOM 650 C CA . VAL A 1 83 ? 13.552 4.631 -6.084 1.00 89.38 83 VAL A CA 1
ATOM 651 C C . VAL A 1 83 ? 13.489 5.593 -7.277 1.00 89.38 83 VAL A C 1
ATOM 653 O O . VAL A 1 83 ? 14.501 6.168 -7.655 1.00 89.38 83 VAL A O 1
ATOM 656 N N . ASP A 1 84 ? 12.305 5.816 -7.852 1.00 76.00 84 ASP A N 1
ATOM 657 C CA . ASP A 1 84 ? 12.100 6.690 -9.007 1.00 76.00 84 ASP A CA 1
ATOM 658 C C . ASP A 1 84 ? 10.933 7.677 -8.834 1.00 76.00 84 ASP A C 1
ATOM 660 O O . ASP A 1 84 ? 10.548 8.032 -7.718 1.00 76.00 84 ASP A O 1
ATOM 664 N N . GLN A 1 85 ? 10.429 8.176 -9.973 1.00 63.75 85 GLN A N 1
ATOM 665 C CA . GLN A 1 85 ? 9.285 9.077 -10.111 1.00 63.75 85 GLN A CA 1
ATOM 666 C C . GLN A 1 85 ? 8.173 8.785 -9.094 1.00 63.75 85 GLN A C 1
ATOM 668 O O . GLN A 1 85 ? 7.822 7.640 -8.818 1.00 63.75 85 GLN A O 1
ATOM 673 N N . ALA A 1 86 ? 7.598 9.862 -8.550 1.00 70.06 86 ALA A N 1
ATOM 674 C CA . ALA A 1 86 ? 6.571 9.788 -7.522 1.00 70.06 86 ALA A CA 1
ATOM 675 C C . ALA A 1 86 ? 5.453 8.814 -7.927 1.00 70.06 86 ALA A C 1
ATOM 677 O O . ALA A 1 86 ? 4.805 8.995 -8.961 1.00 70.06 86 ALA A O 1
ATOM 678 N N . PHE A 1 87 ? 5.219 7.800 -7.089 1.00 84.69 87 PHE A N 1
ATOM 679 C CA . PHE A 1 87 ? 4.116 6.862 -7.271 1.00 84.69 87 PHE A CA 1
ATOM 680 C C . PHE A 1 87 ? 2.806 7.642 -7.469 1.00 84.69 87 PHE A C 1
ATOM 682 O O . PHE A 1 87 ? 2.519 8.558 -6.685 1.00 84.69 87 PHE A O 1
ATOM 689 N N . PRO A 1 88 ? 2.020 7.346 -8.518 1.00 85.12 88 PRO A N 1
ATOM 690 C CA . PRO A 1 88 ? 0.941 8.225 -8.934 1.00 85.12 88 PRO A CA 1
ATOM 691 C C . PRO A 1 88 ? -0.142 8.346 -7.861 1.00 85.12 88 PRO A C 1
ATOM 693 O O . PRO A 1 88 ? -0.522 7.372 -7.213 1.00 85.12 88 PRO A O 1
ATOM 696 N N . ALA A 1 89 ? -0.696 9.552 -7.717 1.00 85.69 89 ALA A N 1
ATOM 697 C CA . ALA A 1 89 ? -1.825 9.780 -6.820 1.00 85.69 89 ALA A CA 1
ATOM 698 C C . ALA A 1 89 ? -3.098 9.075 -7.305 1.00 85.69 89 ALA A C 1
ATOM 700 O O . ALA A 1 89 ? -3.802 8.462 -6.509 1.00 85.69 89 ALA A O 1
ATOM 701 N N . ARG A 1 90 ? -3.370 9.180 -8.610 1.00 88.62 90 ARG A N 1
ATOM 702 C CA . ARG A 1 90 ? -4.392 8.448 -9.362 1.00 88.62 90 ARG A CA 1
ATOM 703 C C . ARG A 1 90 ? -3.847 8.199 -10.763 1.00 88.62 90 ARG A C 1
ATOM 705 O O . ARG A 1 90 ? -3.238 9.098 -11.343 1.00 88.62 90 ARG A O 1
ATOM 712 N N . ARG A 1 91 ? -4.050 7.004 -11.309 1.00 90.44 91 ARG A N 1
ATOM 713 C CA . ARG A 1 91 ? -3.637 6.661 -12.678 1.00 90.44 91 ARG A CA 1
ATOM 714 C C . ARG A 1 91 ? -4.516 5.539 -13.207 1.00 90.44 91 ARG A C 1
ATOM 716 O O . ARG A 1 91 ? -4.816 4.602 -12.474 1.00 90.44 91 ARG A O 1
ATOM 723 N N . ARG A 1 92 ? -4.897 5.630 -14.479 1.00 90.00 92 ARG A N 1
ATOM 724 C CA . ARG A 1 92 ? -5.475 4.516 -15.232 1.00 90.00 92 ARG A CA 1
ATOM 725 C C . ARG A 1 92 ? -4.409 3.960 -16.178 1.00 90.00 92 ARG A C 1
ATOM 727 O O . ARG A 1 92 ? -3.630 4.732 -16.740 1.00 90.00 92 ARG A O 1
ATOM 734 N N . CYS A 1 93 ? -4.331 2.642 -16.276 1.00 86.62 93 CYS A N 1
ATOM 735 C CA . CYS A 1 93 ? -3.265 1.915 -16.953 1.00 86.62 93 CYS A CA 1
ATOM 736 C C . CYS A 1 93 ? -3.842 0.918 -17.958 1.00 86.62 93 CYS A C 1
ATOM 738 O O . CYS A 1 93 ? -4.722 0.147 -17.597 1.00 86.62 93 CYS A O 1
ATOM 740 N N . ASP A 1 94 ? -3.304 0.862 -19.171 1.00 86.25 94 ASP A N 1
ATOM 741 C CA . ASP A 1 94 ? -3.741 -0.123 -20.164 1.00 86.25 94 ASP A CA 1
ATOM 742 C C . ASP A 1 94 ? -3.047 -1.468 -19.909 1.00 86.25 94 ASP A C 1
ATOM 744 O O . ASP A 1 94 ? -1.834 -1.594 -20.090 1.00 86.25 94 ASP A O 1
ATOM 748 N N . GLY A 1 95 ? -3.800 -2.469 -19.452 1.00 86.25 95 GLY A N 1
ATOM 749 C CA . GLY A 1 95 ? -3.291 -3.806 -19.151 1.00 86.25 95 GLY A CA 1
ATOM 750 C C . GLY A 1 95 ? -4.347 -4.715 -18.527 1.00 86.25 95 GLY A C 1
ATOM 751 O O . GLY A 1 95 ? -5.411 -4.255 -18.125 1.00 86.25 95 GLY A O 1
ATOM 752 N N . ALA A 1 96 ? -4.033 -6.005 -18.425 1.00 89.38 96 ALA A N 1
ATOM 753 C CA . ALA A 1 96 ? -4.935 -7.024 -17.892 1.00 89.38 96 ALA A CA 1
ATOM 754 C C . ALA A 1 96 ? -4.857 -7.147 -16.360 1.00 89.38 96 ALA A C 1
ATOM 756 O O . ALA A 1 96 ? -5.850 -7.451 -15.707 1.00 89.38 96 ALA A O 1
ATOM 757 N N . PHE A 1 97 ? -3.673 -6.940 -15.776 1.00 93.62 97 PHE A N 1
ATOM 758 C CA . PHE A 1 97 ? -3.451 -6.951 -14.326 1.00 93.62 97 PHE A CA 1
ATOM 759 C C . PHE A 1 97 ? -2.183 -6.168 -13.959 1.00 93.62 97 PHE A C 1
ATOM 761 O O . PHE A 1 97 ? -1.348 -5.867 -14.816 1.00 93.62 97 PHE A O 1
ATOM 768 N N . PHE A 1 98 ? -2.005 -5.864 -12.674 1.00 95.06 98 PHE A N 1
ATOM 769 C CA . PHE A 1 98 ? -0.727 -5.398 -12.142 1.00 95.06 98 PHE A CA 1
ATOM 770 C C . PHE A 1 98 ? 0.089 -6.581 -11.631 1.00 95.06 98 PHE A C 1
ATOM 772 O O . PHE A 1 98 ? -0.420 -7.424 -10.900 1.00 95.06 98 PHE A O 1
ATOM 779 N N . GLN A 1 99 ? 1.368 -6.648 -11.977 1.00 95.12 99 GLN A N 1
ATOM 780 C CA . GLN A 1 99 ? 2.300 -7.567 -11.340 1.00 95.12 99 GLN A CA 1
ATOM 781 C C . GLN A 1 99 ? 3.057 -6.833 -10.235 1.00 95.12 99 GLN A C 1
ATOM 783 O O . GLN A 1 99 ? 3.696 -5.816 -10.507 1.00 95.12 99 GLN A O 1
ATOM 788 N N . LEU A 1 100 ? 2.999 -7.367 -9.014 1.00 95.94 100 LEU A N 1
ATOM 789 C CA . LEU A 1 100 ? 3.830 -6.938 -7.892 1.00 95.94 100 LEU A CA 1
ATOM 790 C C . LEU A 1 100 ? 4.876 -8.014 -7.614 1.00 95.94 100 LEU A C 1
ATOM 792 O O . LEU A 1 100 ? 4.537 -9.148 -7.275 1.00 95.94 100 LEU A O 1
ATOM 796 N N . ASP A 1 101 ? 6.141 -7.647 -7.766 1.00 94.94 101 ASP A N 1
ATOM 797 C CA . ASP A 1 101 ? 7.286 -8.503 -7.486 1.00 94.94 101 ASP A CA 1
ATOM 798 C C . ASP A 1 101 ? 7.958 -8.043 -6.189 1.00 94.94 101 ASP A C 1
ATOM 800 O O . ASP A 1 101 ? 8.392 -6.894 -6.085 1.00 94.94 101 ASP A O 1
ATOM 804 N N . ILE A 1 102 ? 8.060 -8.949 -5.215 1.00 95.31 102 ILE A N 1
ATOM 805 C CA . ILE A 1 102 ? 8.910 -8.793 -4.032 1.00 95.31 102 ILE A CA 1
ATOM 806 C C . ILE A 1 102 ? 10.267 -9.379 -4.394 1.00 95.31 102 ILE A C 1
ATOM 808 O O . ILE A 1 102 ? 10.397 -10.568 -4.691 1.00 95.31 102 ILE A O 1
ATOM 812 N N . LEU A 1 103 ? 11.278 -8.528 -4.397 1.00 95.00 103 LEU A N 1
ATOM 813 C CA . LEU A 1 103 ? 12.648 -8.826 -4.777 1.00 95.00 103 LEU A CA 1
ATOM 814 C C . LEU A 1 103 ? 13.496 -9.006 -3.507 1.00 95.00 103 LEU A C 1
ATOM 816 O O . LEU A 1 103 ? 13.160 -8.434 -2.464 1.00 95.00 103 LEU A O 1
ATOM 820 N N . PRO A 1 104 ? 14.610 -9.758 -3.568 1.00 93.75 104 PRO A N 1
ATOM 821 C CA . PRO A 1 104 ? 15.597 -9.744 -2.489 1.00 93.75 104 PRO A CA 1
ATOM 822 C C . PRO A 1 104 ? 16.133 -8.323 -2.243 1.00 93.75 104 PRO A C 1
ATOM 824 O O . PRO A 1 104 ? 15.818 -7.393 -2.988 1.00 93.75 104 PRO A O 1
ATOM 827 N N . GLU A 1 105 ? 16.948 -8.139 -1.200 1.00 92.06 105 GLU A N 1
ATOM 828 C CA . GLU A 1 105 ? 17.685 -6.883 -1.031 1.00 92.06 105 GLU A CA 1
ATOM 829 C C . GLU A 1 105 ? 18.512 -6.618 -2.295 1.00 92.06 105 GLU A C 1
ATOM 831 O O . GLU A 1 105 ? 19.395 -7.392 -2.663 1.00 92.06 105 GLU A O 1
ATOM 836 N N . VAL A 1 106 ? 18.168 -5.530 -2.974 1.00 89.19 106 VAL A N 1
ATOM 837 C CA . VAL A 1 106 ? 18.785 -5.061 -4.212 1.00 89.19 106 VAL A CA 1
ATOM 838 C C . VAL A 1 106 ? 19.219 -3.623 -4.001 1.00 89.19 106 VAL A C 1
ATOM 840 O O . VAL A 1 106 ? 18.562 -2.858 -3.285 1.00 89.19 106 VAL A O 1
ATOM 843 N N . SER A 1 107 ? 20.346 -3.250 -4.596 1.00 90.19 107 SER A N 1
ATOM 844 C CA . SER A 1 107 ? 20.820 -1.875 -4.513 1.00 90.19 107 SER A CA 1
ATOM 845 C C . SER A 1 107 ? 19.894 -0.931 -5.280 1.00 90.19 107 SER A C 1
ATOM 847 O O . SER A 1 107 ? 19.197 -1.314 -6.222 1.00 90.19 107 SER A O 1
ATOM 849 N N . GLU A 1 108 ? 19.909 0.338 -4.883 1.00 90.81 108 GLU A N 1
ATOM 850 C CA . GLU A 1 108 ? 19.170 1.396 -5.573 1.00 90.81 108 GLU A CA 1
ATOM 851 C C . GLU A 1 108 ? 19.550 1.467 -7.059 1.00 90.81 108 GLU A C 1
ATOM 853 O O . GLU A 1 108 ? 18.670 1.428 -7.909 1.00 90.81 108 GLU A O 1
ATOM 858 N N . ALA A 1 109 ? 20.846 1.409 -7.376 1.00 91.06 109 ALA A N 1
ATOM 859 C CA . ALA A 1 109 ? 21.345 1.415 -8.751 1.00 91.06 109 ALA A CA 1
ATOM 860 C C . ALA A 1 109 ? 20.865 0.209 -9.587 1.00 91.06 109 ALA A C 1
ATOM 862 O O . ALA A 1 109 ? 20.611 0.338 -10.786 1.00 91.06 109 ALA A O 1
ATOM 863 N N . GLU A 1 110 ? 20.734 -0.979 -8.985 1.00 90.38 110 GLU A N 1
ATOM 864 C CA . GLU A 1 110 ? 20.183 -2.153 -9.674 1.00 90.38 110 GLU A CA 1
ATOM 865 C C . GLU A 1 110 ? 18.694 -1.983 -9.983 1.00 90.38 110 GLU A C 1
ATOM 867 O O . GLU A 1 110 ? 18.263 -2.327 -11.086 1.00 90.38 110 GLU A O 1
ATOM 872 N N . LEU A 1 111 ? 17.923 -1.419 -9.047 1.00 89.62 111 LEU A N 1
ATOM 873 C CA . LEU A 1 111 ? 16.514 -1.093 -9.268 1.00 89.62 111 LEU A CA 1
ATOM 874 C C . LEU A 1 111 ? 16.346 -0.003 -10.329 1.00 89.62 111 LEU A C 1
ATOM 876 O O . LEU A 1 111 ? 15.568 -0.198 -11.259 1.00 89.62 111 LEU A O 1
ATOM 880 N N . GLU A 1 112 ? 17.111 1.087 -10.254 1.00 91.38 112 GLU A N 1
ATOM 881 C CA . GLU A 1 112 ? 17.122 2.156 -11.263 1.00 91.38 112 GLU A CA 1
ATOM 882 C C . GLU A 1 112 ? 17.417 1.601 -12.662 1.00 91.38 112 GLU A C 1
ATOM 884 O O . GLU A 1 112 ? 16.728 1.915 -13.635 1.00 91.38 112 GLU A O 1
ATOM 889 N N . LYS A 1 113 ? 18.405 0.708 -12.775 1.00 89.56 113 LYS A N 1
ATOM 890 C CA . LYS A 1 113 ? 18.725 0.037 -14.038 1.00 89.56 113 LYS A CA 1
ATOM 891 C C . LYS A 1 113 ? 17.591 -0.871 -14.517 1.00 89.56 113 LYS A C 1
ATOM 893 O O . LYS A 1 113 ? 17.364 -0.962 -15.724 1.00 89.56 113 LYS A O 1
ATOM 898 N N . ALA A 1 114 ? 16.899 -1.556 -13.607 1.00 87.19 114 ALA A N 1
ATOM 899 C CA . ALA A 1 114 ? 15.797 -2.452 -13.948 1.00 87.19 114 ALA A CA 1
ATOM 900 C C . ALA A 1 114 ? 14.578 -1.701 -14.515 1.00 87.19 114 ALA A C 1
ATOM 902 O O . ALA A 1 114 ? 13.885 -2.241 -15.380 1.00 87.19 114 ALA A O 1
ATOM 903 N N . ILE A 1 115 ? 14.345 -0.463 -14.072 1.00 88.56 115 ILE A N 1
ATOM 904 C CA . ILE A 1 115 ? 13.181 0.351 -14.464 1.00 88.56 115 ILE A CA 1
ATOM 905 C C . ILE A 1 115 ? 13.468 1.360 -15.584 1.00 88.56 115 ILE A C 1
ATOM 907 O O . ILE A 1 115 ? 12.535 1.868 -16.208 1.00 88.56 115 ILE A O 1
ATOM 911 N N . LEU A 1 116 ? 14.738 1.650 -15.880 1.00 88.19 116 LEU A N 1
ATOM 912 C CA . LEU A 1 116 ? 15.122 2.654 -16.871 1.00 88.19 116 LEU A CA 1
ATOM 913 C C . LEU A 1 116 ? 14.482 2.391 -18.249 1.00 88.19 116 LEU A C 1
ATOM 915 O O . LEU A 1 116 ? 14.719 1.366 -18.890 1.00 88.19 116 LEU A O 1
ATOM 919 N N . GLY A 1 117 ? 13.683 3.354 -18.722 1.00 85.25 117 GLY A N 1
ATOM 920 C CA . GLY A 1 117 ? 13.018 3.305 -20.031 1.00 85.25 117 GLY A CA 1
ATOM 921 C C . GLY A 1 117 ? 11.811 2.359 -20.119 1.00 85.25 117 GLY A C 1
ATOM 922 O O . GLY A 1 117 ? 11.287 2.156 -21.216 1.00 85.25 117 GLY A O 1
ATOM 923 N N . ARG A 1 118 ? 11.358 1.786 -18.996 1.00 86.38 118 ARG A N 1
ATOM 924 C CA . ARG A 1 118 ? 10.230 0.845 -18.917 1.00 86.38 118 ARG A CA 1
ATOM 925 C C . ARG A 1 118 ? 8.933 1.593 -18.603 1.00 86.38 118 ARG A C 1
ATOM 927 O O . ARG A 1 118 ? 8.717 2.038 -17.480 1.00 86.38 118 ARG A O 1
ATOM 934 N N . LYS A 1 119 ? 8.057 1.755 -19.597 1.00 85.44 119 LYS A N 1
ATOM 935 C CA . LYS A 1 119 ? 6.781 2.491 -19.448 1.00 85.44 119 LYS A CA 1
ATOM 936 C C . LYS A 1 119 ? 5.722 1.709 -18.669 1.00 85.44 119 LYS A C 1
ATOM 938 O O . LYS A 1 119 ? 4.771 2.294 -18.149 1.00 85.44 119 LYS A O 1
ATOM 943 N N . GLU A 1 120 ? 5.881 0.394 -18.627 1.00 87.38 120 GLU A N 1
ATOM 944 C CA . GLU A 1 120 ? 5.036 -0.542 -17.904 1.00 87.38 120 GLU A CA 1
ATOM 945 C C . GLU A 1 120 ? 5.266 -0.495 -16.390 1.00 87.38 120 GLU A C 1
ATOM 947 O O . GLU A 1 120 ? 4.381 -0.892 -15.637 1.00 87.38 120 GLU A O 1
ATOM 952 N N . VAL A 1 121 ? 6.420 -0.003 -15.925 1.00 90.31 121 VAL A N 1
ATOM 953 C CA . VAL A 1 121 ? 6.688 0.150 -14.492 1.00 90.31 121 VAL A CA 1
ATOM 954 C C . VAL A 1 121 ? 5.858 1.313 -13.951 1.00 90.31 121 VAL A C 1
ATOM 956 O O . VAL A 1 121 ? 5.847 2.420 -14.491 1.00 90.31 121 VAL A O 1
ATOM 959 N N . VAL A 1 122 ? 5.113 1.039 -12.884 1.00 91.94 122 VAL A N 1
ATOM 960 C CA . VAL A 1 122 ? 4.250 2.013 -12.202 1.00 91.94 122 VAL A CA 1
ATOM 961 C C . VAL A 1 122 ? 4.945 2.592 -10.979 1.00 91.94 122 VAL A C 1
ATOM 963 O O . VAL A 1 122 ? 4.730 3.757 -10.655 1.00 91.94 122 VAL A O 1
ATOM 96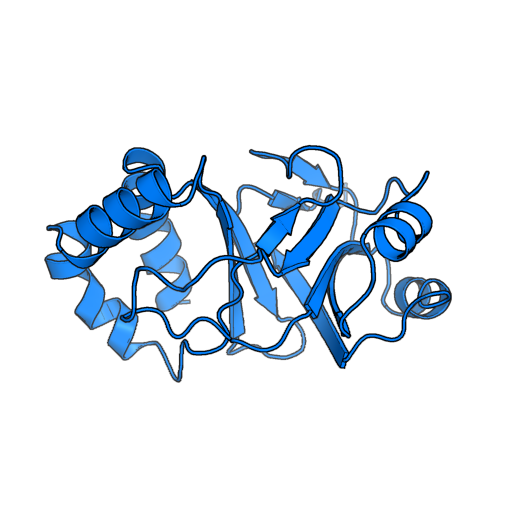6 N N . GLY A 1 123 ? 5.768 1.783 -10.315 1.00 93.00 123 GLY A N 1
ATOM 967 C CA . GLY A 1 123 ? 6.647 2.231 -9.247 1.00 93.00 123 GLY A CA 1
ATOM 968 C C . GLY A 1 123 ? 7.637 1.147 -8.849 1.00 93.00 123 GLY A C 1
ATOM 969 O O . GLY A 1 123 ? 7.324 -0.047 -8.909 1.00 93.00 123 GLY A O 1
ATOM 970 N N . ALA A 1 124 ? 8.817 1.578 -8.422 1.00 94.00 124 ALA A N 1
ATOM 971 C CA . ALA A 1 124 ? 9.801 0.727 -7.778 1.00 94.00 124 ALA A CA 1
ATOM 972 C C . ALA A 1 124 ? 10.194 1.300 -6.420 1.00 94.00 124 ALA A C 1
ATOM 974 O O . ALA A 1 124 ? 10.329 2.509 -6.234 1.00 94.00 124 ALA A O 1
ATOM 975 N N . PHE A 1 125 ? 10.378 0.404 -5.461 1.00 95.50 125 PHE A N 1
ATOM 976 C CA . PHE A 1 125 ? 10.617 0.749 -4.077 1.00 95.50 125 PHE A CA 1
ATOM 977 C C . PHE A 1 125 ? 11.699 -0.130 -3.476 1.00 95.50 125 PHE A C 1
ATOM 979 O O . PHE A 1 125 ? 11.884 -1.285 -3.858 1.00 95.50 125 PHE A O 1
ATOM 986 N N . ARG A 1 126 ? 12.362 0.404 -2.461 1.00 95.56 126 ARG A N 1
ATOM 987 C CA . ARG A 1 126 ? 13.252 -0.339 -1.572 1.00 95.56 126 ARG A CA 1
ATOM 988 C C . ARG A 1 126 ? 12.812 -0.135 -0.138 1.00 95.56 126 ARG A C 1
ATOM 990 O O . ARG A 1 126 ? 12.133 0.842 0.170 1.00 95.56 126 ARG A O 1
ATOM 997 N N . THR A 1 127 ? 13.220 -1.028 0.750 1.00 96.81 127 THR A N 1
ATOM 998 C CA . THR A 1 127 ? 13.003 -0.829 2.188 1.00 96.81 127 THR A CA 1
ATOM 999 C C . THR A 1 127 ? 13.577 0.518 2.630 1.00 96.81 127 THR A C 1
ATOM 1001 O O . THR A 1 127 ? 14.726 0.851 2.326 1.00 96.81 127 THR A O 1
ATOM 1004 N N . LEU A 1 128 ? 12.756 1.314 3.314 1.00 95.50 128 LEU A N 1
ATOM 1005 C CA . LEU A 1 128 ? 13.195 2.552 3.943 1.00 95.50 128 LEU A CA 1
ATOM 1006 C C . LEU A 1 128 ? 14.028 2.189 5.174 1.00 95.50 128 LEU A C 1
ATOM 1008 O O . LEU A 1 128 ? 13.572 1.447 6.041 1.00 95.50 128 LEU A O 1
ATOM 1012 N N . ALA A 1 129 ? 15.240 2.732 5.265 1.00 93.75 129 ALA A N 1
ATOM 1013 C CA . ALA A 1 129 ? 16.114 2.550 6.419 1.00 93.75 129 ALA A CA 1
ATOM 1014 C C . ALA A 1 129 ? 15.652 3.428 7.600 1.00 93.75 129 ALA A C 1
ATOM 1016 O O . ALA A 1 129 ? 16.300 4.411 7.947 1.00 93.75 129 ALA A O 1
ATOM 1017 N N . ALA A 1 130 ? 14.504 3.088 8.186 1.00 94.31 130 ALA A N 1
ATOM 1018 C CA . ALA A 1 130 ? 13.941 3.743 9.360 1.00 94.31 130 ALA A CA 1
ATOM 1019 C C . ALA A 1 130 ? 13.334 2.706 10.310 1.00 94.31 130 ALA A C 1
ATOM 1021 O O . ALA A 1 130 ? 12.806 1.680 9.879 1.00 94.31 130 ALA A O 1
ATOM 1022 N N . GLU A 1 131 ? 13.386 2.985 11.610 1.00 94.06 131 GLU A N 1
ATOM 1023 C CA . GLU A 1 131 ? 12.741 2.142 12.614 1.00 94.06 131 GLU A CA 1
ATOM 1024 C C . GLU A 1 131 ? 11.212 2.229 12.522 1.00 94.06 131 GLU A C 1
ATOM 1026 O O . GLU A 1 131 ? 10.636 3.261 12.154 1.00 94.06 131 GLU A O 1
ATOM 1031 N N . ASN A 1 132 ? 10.527 1.148 12.902 1.00 96.25 132 ASN A N 1
ATOM 1032 C CA . ASN A 1 132 ? 9.074 1.159 12.992 1.00 96.25 132 ASN A CA 1
ATOM 1033 C C . ASN A 1 132 ? 8.613 1.972 14.208 1.00 96.25 132 ASN A C 1
ATOM 1035 O O . ASN A 1 132 ? 8.481 1.449 15.312 1.00 96.25 132 ASN A O 1
ATOM 1039 N N . ASN A 1 133 ? 8.286 3.241 13.982 1.00 95.25 133 ASN A N 1
ATOM 1040 C CA . ASN A 1 133 ? 7.769 4.133 15.018 1.00 95.25 133 ASN A CA 1
ATOM 1041 C C . ASN A 1 133 ? 6.292 3.890 15.395 1.00 95.25 133 ASN A C 1
ATOM 1043 O O . ASN A 1 133 ? 5.759 4.621 16.219 1.00 95.25 133 ASN A O 1
ATOM 1047 N N . PHE A 1 134 ? 5.623 2.871 14.833 1.00 96.62 134 PHE A N 1
ATOM 1048 C CA . PHE A 1 134 ? 4.244 2.508 15.185 1.00 96.62 134 PHE A CA 1
ATOM 1049 C C . PHE A 1 134 ? 4.101 0.982 15.373 1.00 96.62 134 PHE A C 1
ATOM 1051 O O . PHE A 1 134 ? 3.686 0.280 14.445 1.00 96.62 134 PHE A O 1
ATOM 1058 N N . PRO A 1 135 ? 4.417 0.448 16.570 1.00 93.25 135 PRO A N 1
ATOM 1059 C CA . PRO A 1 135 ? 4.547 -0.997 16.807 1.00 93.25 135 PRO A CA 1
ATOM 1060 C C . PRO A 1 135 ? 3.276 -1.830 16.598 1.00 93.25 135 PRO A C 1
ATOM 1062 O O . PRO A 1 135 ? 3.368 -3.038 16.416 1.00 93.25 135 PRO A O 1
ATOM 1065 N N . ARG A 1 136 ? 2.088 -1.203 16.600 1.00 93.00 136 ARG A N 1
ATOM 1066 C CA . ARG A 1 136 ? 0.815 -1.887 16.301 1.00 93.00 136 ARG A CA 1
ATOM 1067 C C . ARG A 1 136 ? 0.735 -2.409 14.862 1.00 93.00 136 ARG A C 1
ATOM 1069 O O . ARG A 1 136 ? -0.120 -3.238 14.584 1.00 93.00 136 ARG A O 1
ATOM 1076 N N . LEU A 1 137 ? 1.589 -1.922 13.958 1.00 92.44 137 LEU A N 1
ATOM 1077 C CA . LEU A 1 137 ? 1.757 -2.495 12.624 1.00 92.44 137 LEU A CA 1
ATOM 1078 C C . LEU A 1 137 ? 3.064 -3.286 12.577 1.00 92.44 137 LEU A C 1
ATOM 1080 O O . LEU A 1 137 ? 4.117 -2.676 12.778 1.00 92.44 137 LEU A O 1
ATOM 1084 N N . PRO A 1 138 ? 3.029 -4.596 12.298 1.00 93.81 138 PRO A N 1
ATOM 1085 C CA . PRO A 1 138 ? 4.205 -5.462 12.341 1.00 93.81 138 PRO A CA 1
ATOM 1086 C C . PRO A 1 138 ? 5.076 -5.289 11.087 1.00 93.81 138 PRO A C 1
ATOM 1088 O O . PRO A 1 138 ? 5.117 -6.137 10.208 1.00 93.81 138 PRO A O 1
ATOM 1091 N N . VAL A 1 139 ? 5.782 -4.161 10.985 1.00 95.94 139 VAL A N 1
ATOM 1092 C CA . VAL A 1 139 ? 6.688 -3.904 9.856 1.00 95.94 139 VAL A CA 1
ATOM 1093 C C . VAL A 1 139 ? 7.842 -4.910 9.859 1.00 95.94 139 VAL A C 1
ATOM 1095 O O . VAL A 1 139 ? 8.564 -5.029 10.852 1.00 95.94 139 VAL A O 1
ATOM 1098 N N . HIS A 1 140 ? 8.056 -5.581 8.731 1.00 93.88 140 HIS A N 1
ATOM 1099 C CA . HIS A 1 140 ? 9.187 -6.474 8.526 1.00 93.88 140 HIS A CA 1
ATOM 1100 C C . HIS A 1 140 ? 10.537 -5.752 8.654 1.00 93.88 140 HIS A C 1
ATOM 1102 O O . HIS A 1 140 ? 10.738 -4.665 8.114 1.00 93.88 140 HIS A O 1
ATOM 1108 N N . SER A 1 141 ? 11.490 -6.395 9.335 1.00 89.88 141 SER A N 1
ATOM 1109 C CA . SER A 1 141 ? 12.864 -5.899 9.496 1.00 89.88 141 SER A CA 1
ATOM 1110 C C . SER A 1 141 ? 13.807 -6.317 8.364 1.00 89.88 141 SER A C 1
ATOM 1112 O O . SER A 1 141 ? 14.864 -5.709 8.187 1.00 89.88 141 SER A O 1
ATOM 1114 N N . HIS A 1 142 ? 13.455 -7.360 7.608 1.00 92.12 142 HIS A N 1
ATOM 1115 C CA . HIS A 1 142 ? 14.246 -7.805 6.468 1.00 92.12 142 HIS A CA 1
ATOM 1116 C C . HIS A 1 142 ? 14.064 -6.839 5.294 1.00 92.12 142 HIS A C 1
ATOM 1118 O O . HIS A 1 142 ? 12.978 -6.305 5.063 1.00 92.12 142 HIS A O 1
ATOM 1124 N N . LYS A 1 143 ? 15.142 -6.610 4.546 1.00 95.12 143 LYS A N 1
ATOM 1125 C CA . LYS A 1 143 ? 15.134 -5.669 3.432 1.00 95.12 143 LYS A CA 1
ATOM 1126 C C . LYS A 1 143 ? 14.727 -6.353 2.136 1.00 95.12 143 LYS A C 1
ATOM 1128 O O . LYS A 1 143 ? 15.191 -7.447 1.822 1.00 95.12 143 LYS A O 1
ATOM 1133 N N . VAL A 1 144 ? 13.901 -5.654 1.373 1.00 96.56 144 VAL A N 1
ATOM 1134 C CA . VAL A 1 144 ? 13.380 -6.073 0.071 1.00 96.56 144 VAL A CA 1
ATOM 1135 C C . VAL A 1 144 ? 13.387 -4.913 -0.919 1.00 96.56 144 VAL A C 1
ATOM 1137 O O . VAL A 1 144 ? 13.285 -3.740 -0.531 1.00 96.56 144 VAL A O 1
ATOM 1140 N N . GLY A 1 145 ? 13.468 -5.259 -2.201 1.00 95.69 145 GLY A N 1
ATOM 1141 C CA . GLY A 1 145 ? 12.966 -4.420 -3.285 1.00 95.69 145 GLY A CA 1
ATOM 1142 C C . GLY A 1 145 ? 11.514 -4.781 -3.604 1.00 95.69 145 GLY A C 1
ATOM 1143 O O . GLY A 1 145 ? 11.106 -5.926 -3.437 1.00 95.69 145 GLY A O 1
ATOM 1144 N N . VAL A 1 146 ? 10.727 -3.825 -4.082 1.00 95.69 146 VAL A N 1
ATOM 1145 C CA . VAL A 1 146 ? 9.363 -4.060 -4.570 1.00 95.69 146 VAL A CA 1
ATOM 1146 C C . VAL A 1 146 ? 9.198 -3.360 -5.906 1.00 95.69 146 VAL A C 1
ATOM 1148 O O . VAL A 1 146 ? 9.514 -2.180 -6.026 1.00 95.69 146 VAL A O 1
ATOM 1151 N N . MET A 1 147 ? 8.686 -4.065 -6.909 1.00 94.19 147 MET A N 1
ATOM 1152 C CA . MET A 1 147 ? 8.397 -3.492 -8.221 1.00 94.19 147 MET A CA 1
ATOM 1153 C C . MET A 1 147 ? 6.945 -3.760 -8.600 1.00 94.19 147 MET A C 1
ATOM 1155 O O . MET A 1 147 ? 6.501 -4.906 -8.594 1.00 94.19 147 MET A O 1
ATOM 1159 N N . LEU A 1 148 ? 6.215 -2.700 -8.946 1.00 94.69 148 LEU A N 1
ATOM 1160 C CA . LEU A 1 148 ? 4.852 -2.766 -9.460 1.00 94.69 148 LEU A CA 1
ATOM 1161 C C . LEU A 1 148 ? 4.846 -2.385 -10.939 1.00 94.69 148 LEU A C 1
ATOM 1163 O O . LEU A 1 148 ? 5.319 -1.309 -11.315 1.00 94.69 148 LEU A O 1
ATOM 1167 N N . ARG A 1 149 ? 4.270 -3.239 -11.781 1.00 92.19 149 ARG A N 1
ATOM 1168 C CA . ARG A 1 149 ? 4.223 -3.035 -13.233 1.00 92.19 149 ARG A CA 1
ATOM 1169 C C . ARG A 1 149 ? 2.907 -3.490 -13.848 1.00 92.19 149 ARG A C 1
ATOM 1171 O O . ARG A 1 149 ? 2.210 -4.329 -13.288 1.00 92.19 149 ARG A O 1
ATOM 1178 N N . ILE A 1 150 ? 2.577 -2.933 -15.003 1.00 91.44 150 ILE A N 1
ATOM 1179 C CA . ILE A 1 150 ? 1.400 -3.289 -15.794 1.00 91.44 150 ILE A CA 1
ATOM 1180 C C . ILE A 1 150 ? 1.731 -4.526 -16.632 1.00 91.44 150 ILE A C 1
ATOM 1182 O O . ILE A 1 150 ? 2.783 -4.585 -17.269 1.00 91.44 150 ILE A O 1
ATOM 1186 N N . ALA A 1 151 ? 0.832 -5.507 -16.649 1.00 85.00 151 ALA A N 1
ATOM 1187 C CA . ALA A 1 151 ? 0.978 -6.735 -17.414 1.00 85.00 151 ALA A CA 1
ATOM 1188 C C . ALA A 1 151 ? -0.215 -6.941 -18.353 1.00 85.00 151 ALA A C 1
ATOM 1190 O O . ALA A 1 151 ? -1.368 -6.810 -17.950 1.00 85.00 151 ALA A O 1
ATOM 1191 N N . VAL A 1 152 ? 0.065 -7.296 -19.610 1.00 70.50 152 VAL A N 1
ATOM 1192 C CA . VAL A 1 152 ? -0.958 -7.590 -20.633 1.00 70.50 152 VAL A CA 1
ATOM 1193 C C . VAL A 1 152 ? -1.302 -9.081 -20.722 1.00 70.50 152 VAL A C 1
ATOM 1195 O O . VAL A 1 152 ? -2.440 -9.420 -21.012 1.00 70.50 152 VAL A O 1
ATOM 1198 N N . THR A 1 153 ? -0.359 -9.988 -20.428 1.00 64.62 153 THR A N 1
ATOM 1199 C CA . THR A 1 153 ? -0.592 -11.445 -20.328 1.00 64.62 153 THR A CA 1
ATOM 1200 C C . THR A 1 153 ? 0.400 -12.094 -19.352 1.00 64.62 153 THR A C 1
ATOM 1202 O O . THR A 1 153 ? 1.505 -11.585 -19.145 1.00 64.62 153 THR A O 1
ATOM 1205 N N . SER A 1 154 ? 0.051 -13.249 -18.768 1.00 53.72 154 SER A N 1
ATOM 1206 C CA . SER A 1 154 ? 0.945 -13.997 -17.861 1.00 53.72 154 SER A CA 1
ATOM 1207 C C . SER A 1 154 ? 2.245 -14.458 -18.541 1.00 53.72 154 SER A C 1
ATOM 1209 O O . SER A 1 154 ? 3.303 -14.433 -17.914 1.00 53.72 154 SER A O 1
ATOM 1211 N N . ALA A 1 155 ? 2.195 -14.809 -19.832 1.00 49.19 155 ALA A N 1
ATOM 1212 C CA . ALA A 1 155 ? 3.362 -15.227 -20.613 1.00 49.19 155 ALA A CA 1
ATOM 1213 C C . ALA A 1 155 ? 4.336 -14.067 -20.905 1.00 49.19 155 ALA A C 1
ATOM 1215 O O . ALA A 1 155 ? 5.551 -14.253 -20.836 1.00 49.19 155 ALA A O 1
ATOM 1216 N N . GLY A 1 156 ? 3.822 -12.855 -21.159 1.00 47.28 156 GLY A N 1
ATOM 1217 C CA . GLY A 1 156 ? 4.647 -11.651 -21.324 1.00 47.28 156 GLY A CA 1
ATOM 1218 C C . GLY A 1 156 ? 5.366 -11.232 -20.036 1.00 47.28 156 GLY A C 1
ATOM 1219 O O . GLY A 1 156 ? 6.484 -10.720 -20.086 1.00 47.28 156 GLY A O 1
ATOM 1220 N N . CYS A 1 157 ? 4.777 -11.521 -18.870 1.00 46.66 157 CYS A N 1
ATOM 1221 C CA . CYS A 1 157 ? 5.416 -11.260 -17.581 1.00 46.66 157 CYS A CA 1
ATOM 1222 C C . CYS A 1 157 ? 6.669 -12.111 -17.344 1.00 46.66 157 CYS A C 1
ATOM 1224 O O . CYS A 1 157 ? 7.671 -11.577 -16.858 1.00 46.66 157 CYS A O 1
ATOM 1226 N N . ALA A 1 158 ? 6.635 -13.394 -17.720 1.00 47.22 158 ALA A N 1
ATOM 1227 C CA . ALA A 1 158 ? 7.754 -14.320 -17.542 1.00 47.22 158 ALA A CA 1
ATOM 1228 C C . ALA A 1 158 ? 8.987 -13.929 -18.376 1.00 47.22 158 ALA A C 1
ATOM 1230 O O . ALA A 1 158 ? 10.114 -14.025 -17.895 1.00 47.22 158 ALA A O 1
ATOM 1231 N N . ALA A 1 159 ? 8.782 -13.421 -19.596 1.00 45.41 159 ALA A N 1
ATOM 1232 C CA . ALA A 1 159 ? 9.867 -13.021 -20.497 1.00 45.41 159 ALA A CA 1
ATOM 1233 C C . ALA A 1 159 ? 10.649 -11.778 -20.020 1.00 45.41 159 ALA A C 1
ATOM 1235 O O . ALA A 1 159 ? 11.762 -11.535 -20.482 1.00 45.41 159 ALA A O 1
ATOM 1236 N N . MET A 1 160 ? 10.095 -10.999 -19.084 1.00 48.44 160 MET A N 1
ATOM 1237 C CA . MET A 1 160 ? 10.710 -9.767 -18.573 1.00 48.44 160 MET A CA 1
ATOM 1238 C C . MET A 1 160 ? 11.398 -9.918 -17.212 1.00 48.44 160 MET A C 1
ATOM 1240 O O . MET A 1 160 ? 12.020 -8.964 -16.748 1.00 48.44 160 MET A O 1
ATOM 1244 N N . ALA A 1 161 ? 11.360 -11.105 -16.597 1.00 50.44 161 ALA A N 1
ATOM 1245 C CA . ALA A 1 161 ? 12.067 -11.433 -15.351 1.00 50.44 161 ALA A CA 1
ATOM 1246 C C . ALA A 1 161 ? 13.609 -11.510 -15.517 1.00 50.44 161 ALA A C 1
ATOM 1248 O O . ALA A 1 161 ? 14.291 -12.266 -14.832 1.00 50.44 161 ALA A O 1
ATOM 1249 N N . GLY A 1 162 ? 14.172 -10.759 -16.468 1.00 54.69 162 GLY A N 1
ATOM 1250 C CA . GLY A 1 162 ? 15.521 -10.938 -17.007 1.00 54.69 162 GLY A CA 1
ATOM 1251 C C . GLY A 1 162 ? 16.646 -10.169 -16.311 1.00 54.69 162 GLY A C 1
ATOM 1252 O O . GLY A 1 162 ? 17.732 -10.091 -16.873 1.00 54.69 162 GLY A O 1
ATOM 1253 N N . LEU A 1 163 ? 16.432 -9.595 -15.123 1.00 61.56 163 LEU A N 1
ATOM 1254 C CA . LEU A 1 163 ? 17.526 -8.987 -14.341 1.00 61.56 163 LEU A CA 1
ATOM 1255 C C . LEU A 1 163 ? 17.498 -9.355 -12.858 1.00 61.56 163 LEU A C 1
ATOM 1257 O O . LEU A 1 163 ? 18.555 -9.588 -12.282 1.00 61.56 163 LEU A O 1
ATOM 1261 N N . LEU A 1 164 ? 16.315 -9.430 -12.248 1.00 76.19 164 LEU A N 1
ATOM 1262 C CA . LEU A 1 164 ? 16.150 -9.705 -10.822 1.00 76.19 164 LEU A CA 1
ATOM 1263 C C . LEU A 1 164 ? 15.160 -10.855 -10.647 1.00 76.19 164 LEU A C 1
ATOM 1265 O O . LEU A 1 164 ? 14.093 -10.850 -11.258 1.00 76.19 164 LEU A O 1
ATOM 1269 N N . LYS A 1 165 ? 15.521 -11.844 -9.824 1.00 86.75 165 LYS A N 1
ATOM 1270 C CA . LYS A 1 165 ? 14.667 -12.992 -9.505 1.00 86.75 165 LYS A CA 1
ATOM 1271 C C . LYS A 1 165 ? 13.795 -12.651 -8.289 1.00 86.75 165 LYS A C 1
ATOM 1273 O O . LYS A 1 165 ? 14.361 -12.477 -7.209 1.00 86.75 165 LYS A O 1
ATOM 1278 N N . PRO A 1 166 ? 12.460 -12.570 -8.425 1.00 91.75 166 PRO A N 1
ATOM 1279 C CA . PRO A 1 166 ? 11.590 -12.293 -7.289 1.00 91.75 166 PRO A CA 1
ATOM 1280 C C . PRO A 1 166 ? 11.620 -13.421 -6.255 1.00 91.75 166 PRO A C 1
ATOM 1282 O O . PRO A 1 166 ? 11.676 -14.602 -6.605 1.00 91.75 166 PRO A O 1
ATOM 1285 N N . LEU A 1 167 ? 11.548 -13.045 -4.979 1.00 93.88 167 LEU A N 1
ATOM 1286 C CA . LEU A 1 167 ? 11.216 -13.943 -3.871 1.00 93.88 167 LEU A CA 1
ATOM 1287 C C . LEU A 1 167 ? 9.746 -14.361 -3.948 1.00 93.88 167 LEU A C 1
ATOM 1289 O O . LEU A 1 167 ? 9.395 -15.496 -3.631 1.00 93.88 167 LEU A O 1
ATOM 1293 N N . ALA A 1 168 ? 8.894 -13.438 -4.391 1.00 93.06 168 ALA A N 1
ATOM 1294 C CA . ALA A 1 168 ? 7.477 -13.664 -4.590 1.00 93.06 168 ALA A CA 1
ATOM 1295 C C . ALA A 1 168 ? 6.936 -12.761 -5.702 1.00 93.06 168 ALA A C 1
ATOM 1297 O O . ALA A 1 168 ? 7.361 -11.619 -5.853 1.00 93.06 168 ALA A O 1
ATOM 1298 N N . THR A 1 169 ? 5.947 -13.271 -6.430 1.00 94.12 169 THR A N 1
ATOM 1299 C CA . THR A 1 169 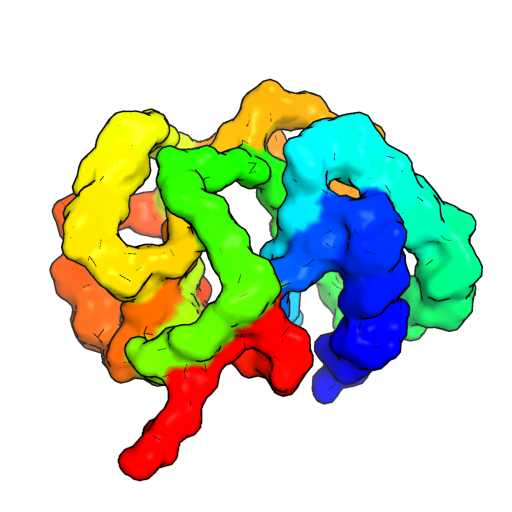? 5.181 -12.518 -7.426 1.00 94.12 169 THR A CA 1
ATOM 1300 C C . THR A 1 169 ? 3.698 -12.604 -7.073 1.00 94.12 169 THR A C 1
ATOM 1302 O O . THR A 1 169 ? 3.219 -13.633 -6.577 1.00 94.12 169 THR A O 1
ATOM 1305 N N . ARG A 1 170 ? 2.978 -11.507 -7.298 1.00 95.31 170 ARG A N 1
ATOM 1306 C CA . ARG A 1 170 ? 1.530 -11.379 -7.113 1.00 95.31 170 ARG A CA 1
ATOM 1307 C C . ARG A 1 170 ? 0.916 -10.833 -8.395 1.00 95.31 170 ARG A C 1
ATOM 1309 O O . ARG A 1 170 ? 1.449 -9.878 -8.967 1.00 95.31 170 ARG A O 1
ATOM 1316 N N . ARG A 1 171 ? -0.194 -11.423 -8.840 1.00 95.38 171 ARG A N 1
ATOM 1317 C CA . ARG A 1 171 ? -0.993 -10.898 -9.953 1.00 95.38 171 ARG A CA 1
ATOM 1318 C C . ARG A 1 171 ? -2.209 -10.212 -9.358 1.00 95.38 171 ARG A C 1
ATOM 1320 O O . ARG A 1 171 ? -2.998 -10.848 -8.677 1.00 95.38 171 ARG A O 1
ATOM 1327 N N . LEU A 1 172 ? -2.321 -8.912 -9.572 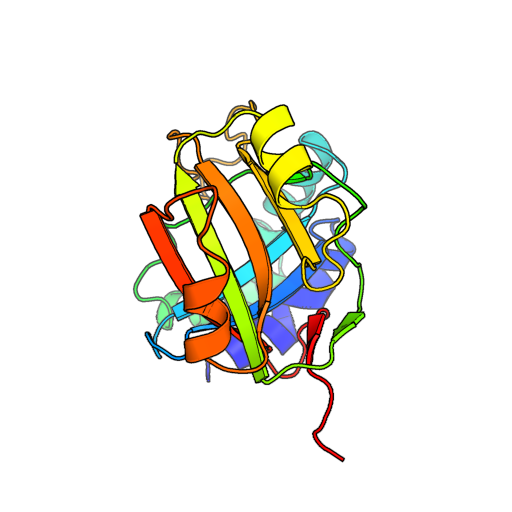1.00 97.06 172 LEU A N 1
ATOM 1328 C CA . LEU A 1 172 ? -3.193 -8.036 -8.809 1.00 97.06 172 LEU A CA 1
ATOM 1329 C C . LEU A 1 172 ? -4.235 -7.371 -9.709 1.00 97.06 172 LEU A C 1
ATOM 1331 O O . LEU A 1 172 ? -3.886 -6.754 -10.718 1.00 97.06 172 LEU A O 1
ATOM 1335 N N . LEU A 1 173 ? -5.505 -7.450 -9.315 1.00 96.50 173 LEU A N 1
ATOM 1336 C CA . LEU A 1 173 ? -6.586 -6.662 -9.912 1.00 96.50 173 LEU A CA 1
ATOM 1337 C C . LEU A 1 173 ? -6.953 -5.504 -8.986 1.00 96.50 173 LEU A C 1
ATOM 1339 O O . LEU A 1 173 ? -7.095 -5.738 -7.784 1.00 96.50 173 LEU A O 1
ATOM 1343 N N . PRO A 1 174 ? -7.115 -4.273 -9.503 1.00 97.19 174 PRO A N 1
ATOM 1344 C CA . PRO A 1 174 ? -7.546 -3.155 -8.679 1.00 97.19 174 PRO A CA 1
ATOM 1345 C C . PRO A 1 174 ? -8.960 -3.392 -8.142 1.00 97.19 174 PRO A C 1
ATOM 1347 O O . PRO A 1 174 ? -9.814 -3.959 -8.825 1.00 97.19 174 PRO A O 1
ATOM 1350 N N . THR A 1 175 ? -9.216 -2.950 -6.914 1.00 97.12 175 THR A N 1
ATOM 1351 C CA . THR A 1 175 ? -10.582 -2.886 -6.378 1.00 97.12 175 THR A CA 1
ATOM 1352 C C . THR A 1 175 ? -11.344 -1.695 -6.975 1.00 97.12 175 THR A C 1
ATOM 1354 O O . THR A 1 175 ? -10.760 -0.836 -7.646 1.00 97.12 175 THR A O 1
ATOM 1357 N N . LEU A 1 176 ? -12.656 -1.626 -6.732 1.00 95.56 176 LEU A N 1
ATOM 1358 C CA . LEU A 1 176 ? -13.555 -0.652 -7.360 1.00 95.56 176 LEU A CA 1
ATOM 1359 C C . LEU A 1 176 ? -13.115 0.802 -7.137 1.00 95.56 176 LEU A C 1
ATOM 1361 O O . LEU A 1 176 ? -13.160 1.615 -8.060 1.00 95.56 176 LEU A O 1
ATOM 1365 N N . HIS A 1 177 ? -12.655 1.128 -5.931 1.00 95.88 177 HIS A N 1
ATOM 1366 C CA . HIS A 1 177 ? -12.266 2.480 -5.538 1.00 95.88 177 HIS A CA 1
ATOM 1367 C C . HIS A 1 177 ? -10.749 2.676 -5.434 1.00 95.88 177 HIS A C 1
ATOM 1369 O O . HIS A 1 177 ? -10.296 3.724 -4.960 1.00 95.88 177 HIS A O 1
ATOM 1375 N N . SER A 1 178 ? -9.947 1.728 -5.937 1.00 97.00 178 SER A N 1
ATOM 1376 C CA . SER A 1 178 ? -8.497 1.907 -6.046 1.00 97.00 178 SER A CA 1
ATOM 1377 C C . SER A 1 178 ? -8.154 3.195 -6.814 1.00 97.00 178 SER A C 1
ATOM 1379 O O . SER A 1 178 ? -8.687 3.421 -7.904 1.00 97.00 178 SER A O 1
ATOM 1381 N N . PRO A 1 179 ? -7.259 4.061 -6.301 1.00 95.81 179 PRO A N 1
ATOM 1382 C CA . PRO A 1 179 ? -6.767 5.216 -7.055 1.00 95.81 179 PRO A CA 1
ATOM 1383 C C . PRO A 1 179 ? -5.969 4.821 -8.308 1.00 95.81 179 PRO A C 1
ATOM 1385 O O . PRO A 1 179 ? -5.929 5.576 -9.285 1.00 95.81 179 PRO A O 1
ATOM 1388 N N . LEU A 1 180 ? -5.351 3.640 -8.285 1.00 94.56 180 LEU A N 1
ATOM 1389 C CA . LEU A 1 180 ? -4.666 3.026 -9.416 1.00 94.56 180 LEU A CA 1
ATOM 1390 C C . LEU A 1 180 ? -5.598 1.997 -10.074 1.00 94.56 180 LEU A C 1
ATOM 1392 O O . LEU A 1 180 ? -5.992 1.026 -9.432 1.00 94.56 180 LEU A O 1
ATOM 1396 N N . GLN A 1 181 ? -5.955 2.226 -11.336 1.00 95.25 181 GLN A N 1
ATOM 1397 C CA . GLN A 1 181 ? -6.975 1.478 -12.080 1.00 95.25 181 GLN A CA 1
ATOM 1398 C C . GLN A 1 181 ? -6.423 0.915 -13.389 1.00 95.25 181 GLN A C 1
ATOM 1400 O O . GLN A 1 181 ? -5.468 1.454 -13.951 1.00 95.25 181 GLN A O 1
ATOM 1405 N N . LEU A 1 182 ? -7.065 -0.129 -13.908 1.00 91.19 182 LEU A N 1
ATOM 1406 C CA . LEU A 1 182 ? -6.847 -0.600 -15.276 1.00 91.19 182 LEU A CA 1
ATOM 1407 C C . LEU A 1 182 ? -7.842 0.084 -16.228 1.00 91.19 182 LEU A C 1
ATOM 1409 O O . LEU A 1 182 ? -8.909 0.530 -15.805 1.00 91.19 182 LEU A O 1
ATOM 1413 N N . GLY A 1 183 ? -7.475 0.248 -17.496 1.00 80.19 183 GLY A N 1
ATOM 1414 C CA . GLY A 1 183 ? -8.393 0.646 -18.564 1.00 80.19 183 GLY A CA 1
ATOM 1415 C C . GLY A 1 183 ? -9.525 -0.369 -18.718 1.00 80.19 183 GLY A C 1
ATOM 1416 O O . GLY A 1 183 ? -9.330 -1.547 -18.438 1.00 80.19 183 GLY A O 1
ATOM 1417 N N . GLU A 1 184 ? -10.709 0.081 -19.132 1.00 61.56 184 GLU A N 1
ATOM 1418 C CA . GLU A 1 184 ? -11.707 -0.851 -19.667 1.00 61.56 184 GLU A CA 1
ATOM 1419 C C . GLU A 1 184 ? -11.217 -1.288 -21.056 1.00 61.56 184 GLU A C 1
ATOM 1421 O O . GLU A 1 184 ? -10.769 -0.440 -21.832 1.00 61.56 184 GLU A O 1
ATOM 1426 N N . GLU A 1 185 ? -11.240 -2.590 -21.359 1.00 49.00 185 GLU A N 1
ATOM 1427 C CA . GLU A 1 185 ? -11.094 -3.043 -22.747 1.00 49.00 185 GLU A CA 1
ATOM 1428 C C . GLU A 1 185 ? -12.236 -2.399 -23.550 1.00 49.00 185 GLU A C 1
ATOM 1430 O O . GLU A 1 185 ? -13.405 -2.646 -23.253 1.00 49.00 185 GLU A O 1
ATOM 1435 N N . MET A 1 186 ? -11.904 -1.512 -24.496 1.00 36.53 186 MET A N 1
ATOM 1436 C CA . MET A 1 186 ? -12.872 -1.003 -25.478 1.00 36.53 186 MET A CA 1
ATOM 1437 C C . MET A 1 186 ? -13.219 -2.077 -26.502 1.00 36.53 186 MET A C 1
ATOM 1439 O O . MET A 1 186 ? -12.273 -2.750 -26.975 1.00 36.53 186 MET A O 1
#

Radius of gyration: 16.47 Å; chains: 1; bounding box: 38×30×44 Å

pLDDT: mean 90.26, std 12.5, range [36.53, 98.5]